Protein AF-A0A7R9WG35-F1 (afdb_monomer_lite)

Secondary structure (DSSP, 8-state):
-----HHHHHHHHHH-HHHHHHHTSHHHHHT---S-BTTTTBT-SS-TT--HHHHHHHHHHHHHTT-HHHHHHHHHHHHHSSS-THHHHHHHHHHHHTT-HHHHHHHHHHTTTT-HHHHHHHHHHHHHTT-HHHHHHHS-HHHHHHHH-S--HHHHHTTSPPHHHHHHHHHHHHHT-GGGS--SS-S-TT-SHHHHHHSPPHHHHHHHHHHHHHHHHHHHHHHH--

Sequence (226 aa):
SFVSPSRDRRSLQLTCRTLRDATNRPAFLGCLDVGGAGVEGRRGLILEGDGPRDAVRKLLPFSRAGNMQAIYMLGMIKAYCFDSPKHGIALLRLCADDGYVRAAYALGLILRDSSRDESRRWLARAAEANFIPAYQELLPAQEVKARYGDLDAARLRAFLDFPCLNRLLGRHYVDSNPRCVQTSHCWNPLCGRWAYKATPSVDQYLRRREQRAARRRADASAAATA

Organism: NCBI:txid2749911

Radius of gyration: 19.77 Å; chains: 1; bounding box: 52×57×42 Å

InterPro domains:
  IPR011990 Tetratricopeptide-like helical domain superfamily [G3DSA:1.25.40.10] (49-148)

pLDDT: mean 79.23, std 16.24, range [34.78, 97.25]

Structure (mmCIF, N/CA/C/O backbone):
data_AF-A0A7R9WG35-F1
#
_entry.id   AF-A0A7R9WG35-F1
#
loop_
_atom_site.group_PDB
_atom_site.id
_atom_site.type_symbol
_atom_site.label_atom_id
_atom_site.label_alt_id
_atom_site.label_comp_id
_atom_site.label_asym_id
_atom_site.label_entity_id
_atom_site.label_seq_id
_atom_site.pdbx_PDB_ins_code
_atom_site.Cartn_x
_atom_site.Cartn_y
_atom_site.Cartn_z
_atom_site.occupancy
_atom_site.B_iso_or_equiv
_atom_site.auth_seq_id
_atom_site.auth_comp_id
_atom_site.auth_asym_id
_atom_site.auth_atom_id
_atom_site.pdbx_PDB_model_num
ATOM 1 N N . SER A 1 1 ? -23.563 8.515 -4.482 1.00 40.16 1 SER A N 1
ATOM 2 C CA . SER A 1 1 ? -23.380 7.736 -3.238 1.00 40.16 1 SER A CA 1
ATOM 3 C C . SER A 1 1 ? -23.888 8.576 -2.076 1.00 40.16 1 SER A C 1
ATOM 5 O O . SER A 1 1 ? -23.307 9.621 -1.807 1.00 40.16 1 SER A O 1
ATOM 7 N N . PHE A 1 2 ? -25.035 8.199 -1.501 1.00 34.78 2 PHE A N 1
ATOM 8 C CA . PHE A 1 2 ? -25.920 9.065 -0.698 1.00 34.78 2 PHE A CA 1
ATOM 9 C C . PHE A 1 2 ? -25.545 9.224 0.786 1.00 34.78 2 PHE A C 1
ATOM 11 O O . PHE A 1 2 ? -26.329 9.770 1.552 1.00 34.78 2 PHE A O 1
ATOM 18 N N . VAL A 1 3 ? -24.348 8.808 1.214 1.00 36.28 3 VAL A N 1
ATOM 19 C CA . VAL A 1 3 ? -23.878 9.082 2.582 1.00 36.28 3 VAL A CA 1
ATOM 20 C C . VAL A 1 3 ? -22.382 9.418 2.582 1.00 36.28 3 VAL A C 1
ATOM 22 O O . VAL A 1 3 ? -21.531 8.573 2.314 1.00 36.28 3 VAL A O 1
ATOM 25 N N . SER A 1 4 ? -22.054 10.673 2.887 1.00 40.78 4 SER A N 1
ATOM 26 C CA . SER A 1 4 ? -20.722 11.180 3.262 1.00 40.78 4 SER A CA 1
ATOM 27 C C . SER A 1 4 ? -20.945 12.438 4.105 1.00 40.78 4 SER A C 1
ATOM 29 O O . SER A 1 4 ? -21.760 13.232 3.656 1.00 40.78 4 SER A O 1
ATOM 31 N N . PRO A 1 5 ? -20.179 12.720 5.187 1.00 58.28 5 PRO A N 1
ATOM 32 C CA . PRO A 1 5 ? -18.915 12.113 5.615 1.00 58.28 5 PRO A CA 1
ATOM 33 C C . PRO A 1 5 ? -19.075 11.141 6.797 1.00 58.28 5 PRO A C 1
ATOM 35 O O . PRO A 1 5 ? -20.169 10.894 7.285 1.00 58.28 5 PRO A O 1
ATOM 38 N N . SER A 1 6 ? -17.961 10.613 7.314 1.00 47.81 6 SER A N 1
ATOM 39 C CA . SER A 1 6 ? -17.869 9.873 8.587 1.00 47.81 6 SER A CA 1
ATOM 40 C C . SER A 1 6 ? -18.536 10.585 9.775 1.00 47.81 6 SER A C 1
ATOM 42 O O . SER A 1 6 ? -18.921 9.917 10.731 1.00 47.81 6 SER A O 1
ATOM 44 N N . ARG A 1 7 ? -18.716 11.913 9.699 1.00 46.22 7 ARG A N 1
ATOM 45 C CA . ARG A 1 7 ? -19.531 12.709 10.626 1.00 46.22 7 ARG A CA 1
ATOM 46 C C . ARG A 1 7 ? -21.029 12.463 10.426 1.00 46.22 7 ARG A C 1
ATOM 48 O O . ARG A 1 7 ? -21.671 12.137 11.404 1.00 46.22 7 ARG A O 1
ATOM 55 N N . ASP A 1 8 ? -21.541 12.476 9.197 1.00 52.03 8 ASP A N 1
ATOM 56 C CA . ASP A 1 8 ? -22.948 12.167 8.882 1.00 52.03 8 ASP A CA 1
ATOM 57 C C . ASP A 1 8 ? -23.257 10.689 9.097 1.00 52.03 8 ASP A C 1
ATOM 59 O O . ASP A 1 8 ? -24.301 10.353 9.636 1.00 52.03 8 ASP A O 1
ATOM 63 N N . ARG A 1 9 ? -22.311 9.791 8.792 1.00 58.91 9 ARG A N 1
ATOM 64 C CA . ARG A 1 9 ? -22.415 8.380 9.178 1.00 58.91 9 ARG A CA 1
ATOM 65 C C . ARG A 1 9 ? -22.453 8.234 10.694 1.00 58.91 9 ARG A C 1
ATOM 67 O O . ARG A 1 9 ? -23.322 7.530 11.182 1.00 58.91 9 ARG A O 1
ATOM 74 N N . ARG A 1 10 ? -21.555 8.882 11.449 1.00 54.75 10 ARG A N 1
ATOM 75 C CA . ARG A 1 10 ? -21.616 8.859 12.921 1.00 54.75 10 ARG A CA 1
ATOM 76 C C . ARG A 1 10 ? -22.920 9.459 13.430 1.00 54.75 10 ARG A C 1
ATOM 78 O O . ARG A 1 10 ? -23.518 8.855 14.302 1.00 54.75 10 ARG A O 1
ATOM 85 N N . SER A 1 11 ? -23.383 10.574 12.877 1.00 57.66 11 SER A N 1
ATOM 86 C CA . SER A 1 11 ? -24.649 11.206 13.251 1.00 57.66 11 SER A CA 1
ATOM 87 C C . SER A 1 11 ? -25.839 10.283 12.979 1.00 57.66 11 SER A C 1
ATOM 89 O O . SER A 1 11 ? -26.638 10.063 13.879 1.00 57.66 11 SER A O 1
ATOM 91 N N . LEU A 1 12 ? -25.904 9.645 11.806 1.00 59.72 12 LEU A N 1
ATOM 92 C CA . LEU A 1 12 ? -26.939 8.663 11.450 1.00 59.72 12 LEU A CA 1
ATOM 93 C C . LEU A 1 12 ? -26.847 7.380 12.286 1.00 59.72 12 LEU A C 1
ATOM 95 O O . LEU A 1 12 ? -27.863 6.807 12.668 1.00 59.72 12 LEU A O 1
ATOM 99 N N . GLN A 1 13 ? -25.635 6.924 12.608 1.00 60.91 13 GLN A N 1
ATOM 100 C CA . GLN A 1 13 ? -25.420 5.807 13.527 1.00 60.91 13 GLN A CA 1
ATOM 101 C C . GLN A 1 13 ? -25.849 6.175 14.951 1.00 60.91 13 GLN A C 1
ATOM 103 O O . GLN A 1 13 ? -26.363 5.319 15.666 1.00 60.91 13 GLN A O 1
ATOM 108 N N . LEU A 1 14 ? -25.626 7.415 15.392 1.00 60.41 14 LEU A N 1
ATOM 109 C CA . LEU A 1 14 ? -26.011 7.895 16.719 1.00 60.41 14 LEU A CA 1
ATOM 110 C C . LEU A 1 14 ? -27.533 7.968 16.858 1.00 60.41 14 LEU A C 1
ATOM 112 O O . LEU A 1 14 ? -28.046 7.535 17.886 1.00 60.41 14 LEU A O 1
ATOM 116 N N . THR A 1 15 ? -28.236 8.415 15.816 1.00 71.38 15 THR A N 1
ATOM 117 C CA . THR A 1 15 ? -29.697 8.581 15.827 1.00 71.38 15 THR A CA 1
ATOM 118 C C . THR A 1 15 ? -30.475 7.312 15.476 1.00 71.38 15 THR A C 1
ATOM 120 O O . THR A 1 15 ? -31.623 7.181 15.889 1.00 71.38 15 THR A O 1
ATOM 123 N N . CYS A 1 16 ? -29.877 6.348 14.764 1.00 76.88 16 CYS A N 1
ATOM 124 C CA . CYS A 1 16 ? -30.558 5.119 14.353 1.00 76.88 16 CYS A CA 1
ATOM 125 C C . CYS A 1 16 ? -29.736 3.860 14.667 1.00 76.88 16 CYS A C 1
ATOM 127 O O . CYS A 1 16 ? -28.724 3.561 14.023 1.00 76.88 16 CYS A O 1
ATOM 129 N N . ARG A 1 17 ? -30.228 3.063 15.626 1.00 77.62 17 ARG A N 1
ATOM 130 C CA . ARG A 1 17 ? -29.642 1.766 16.001 1.00 77.62 17 ARG A CA 1
ATOM 131 C C . ARG A 1 17 ? -29.583 0.800 14.815 1.00 77.62 17 ARG A C 1
ATOM 133 O O . ARG A 1 17 ? -28.546 0.196 14.583 1.00 77.62 17 ARG A O 1
ATOM 140 N N . THR A 1 18 ? -30.636 0.727 14.006 1.00 78.69 18 THR A N 1
ATOM 141 C CA . THR A 1 18 ? -30.697 -0.171 12.841 1.00 78.69 18 THR A CA 1
ATOM 142 C C . THR A 1 18 ? -29.628 0.155 11.799 1.00 78.69 18 THR A C 1
ATOM 144 O O . THR A 1 18 ? -28.970 -0.748 11.282 1.00 78.69 18 THR A O 1
ATOM 147 N N . LEU A 1 19 ? -29.395 1.443 11.521 1.00 75.81 19 LEU A N 1
ATOM 148 C CA . LEU A 1 19 ? -28.321 1.876 10.621 1.00 75.81 19 LEU A CA 1
ATOM 149 C C . LEU A 1 19 ? -26.940 1.613 11.223 1.00 75.81 19 LEU A C 1
ATOM 151 O O . LEU A 1 19 ? -26.020 1.210 10.507 1.00 75.81 19 LEU A O 1
ATOM 155 N N . ARG A 1 20 ? -26.779 1.799 12.536 1.00 74.62 20 ARG A N 1
ATOM 156 C CA . ARG A 1 20 ? -25.549 1.437 13.251 1.00 74.62 20 ARG A CA 1
ATOM 157 C C . ARG A 1 20 ? -25.235 -0.043 13.117 1.00 74.62 20 ARG A C 1
ATOM 159 O O . ARG A 1 20 ? -24.125 -0.383 12.714 1.00 74.62 20 ARG A O 1
ATOM 166 N N . ASP A 1 21 ? -26.213 -0.894 13.379 1.00 80.75 21 ASP A N 1
ATOM 167 C CA . ASP A 1 21 ? -26.042 -2.340 13.326 1.00 80.75 21 ASP A CA 1
ATOM 168 C C . ASP A 1 21 ? -25.765 -2.791 11.889 1.00 80.75 21 ASP A C 1
ATOM 170 O O . ASP A 1 21 ? -24.798 -3.511 11.651 1.00 80.75 21 ASP A O 1
ATOM 174 N N . ALA A 1 22 ? -26.518 -2.282 10.907 1.00 79.38 22 ALA A N 1
ATOM 175 C CA . ALA A 1 22 ? -26.318 -2.604 9.495 1.00 79.38 22 ALA A CA 1
ATOM 176 C C . ALA A 1 22 ? -24.930 -2.196 8.978 1.00 79.38 22 ALA A C 1
ATOM 178 O O . ALA A 1 22 ? -24.270 -2.978 8.296 1.00 79.38 22 ALA A O 1
ATOM 179 N N . THR A 1 23 ? -24.463 -0.998 9.332 1.00 79.44 23 THR A N 1
ATOM 180 C CA . THR A 1 23 ? -23.172 -0.471 8.857 1.00 79.44 23 THR A CA 1
ATOM 181 C C . THR A 1 23 ? -21.960 -1.023 9.610 1.00 79.44 23 THR A C 1
ATOM 183 O O . THR A 1 23 ? -20.831 -0.789 9.179 1.00 79.44 23 THR A O 1
ATOM 186 N N . ASN A 1 24 ? -22.168 -1.748 10.711 1.00 82.50 24 ASN A N 1
ATOM 187 C CA . ASN A 1 24 ? -21.117 -2.457 11.444 1.00 82.50 24 ASN A CA 1
ATOM 188 C C . ASN A 1 24 ? -21.072 -3.960 11.120 1.00 82.50 24 ASN A C 1
ATOM 190 O O . ASN A 1 24 ? -20.223 -4.669 11.659 1.00 82.50 24 ASN A O 1
ATOM 194 N N . ARG A 1 25 ? -21.947 -4.462 10.234 1.00 87.25 25 ARG A N 1
ATOM 195 C CA . ARG A 1 25 ? -21.887 -5.859 9.782 1.00 87.25 25 ARG A CA 1
ATOM 196 C C . ARG A 1 25 ? -20.585 -6.126 9.014 1.00 87.25 25 ARG A C 1
ATOM 198 O O . ARG A 1 25 ? -20.201 -5.287 8.195 1.00 87.25 25 ARG A O 1
ATOM 205 N N . PRO A 1 26 ? -19.954 -7.305 9.184 1.00 87.94 26 PRO A N 1
ATOM 206 C CA . PRO A 1 26 ? -18.723 -7.657 8.475 1.00 87.94 26 PRO A CA 1
ATOM 207 C C . PRO A 1 26 ? -18.837 -7.506 6.956 1.00 87.94 26 PRO A C 1
ATOM 209 O O . PRO A 1 26 ? -17.979 -6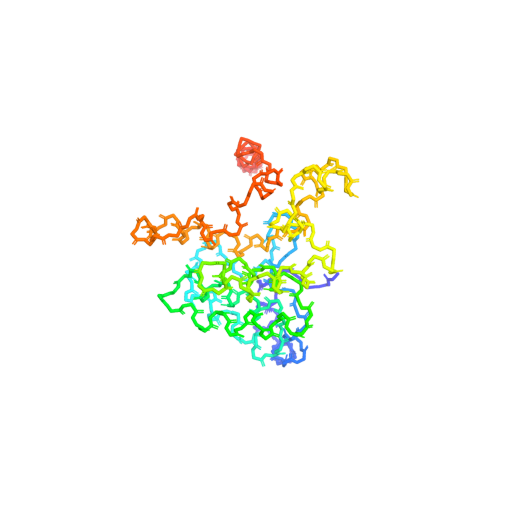.883 6.347 1.00 87.94 26 PRO A O 1
ATOM 212 N N . ALA A 1 27 ? -19.944 -7.947 6.352 1.00 86.69 27 ALA A N 1
ATOM 213 C CA . ALA A 1 27 ? -20.160 -7.811 4.910 1.00 86.69 27 ALA A CA 1
ATOM 214 C C . ALA A 1 27 ? -20.074 -6.351 4.424 1.00 86.69 27 ALA A C 1
ATOM 216 O O . ALA A 1 27 ? -19.530 -6.082 3.359 1.00 86.69 27 ALA A O 1
ATOM 217 N N . PHE A 1 28 ? -20.568 -5.402 5.226 1.00 85.81 28 PHE A N 1
ATOM 218 C CA . PHE A 1 28 ? -20.493 -3.980 4.900 1.00 85.81 28 PHE A CA 1
ATOM 219 C C . PHE A 1 28 ? -19.086 -3.425 5.137 1.00 85.81 28 PHE A C 1
ATOM 221 O O . PHE A 1 28 ? -18.577 -2.659 4.331 1.00 85.81 28 PHE A O 1
ATOM 228 N N . LEU A 1 29 ? -18.427 -3.807 6.232 1.00 87.75 29 LEU A N 1
ATOM 229 C CA . LEU A 1 29 ? -17.063 -3.357 6.522 1.00 87.75 29 LEU A CA 1
ATOM 230 C C . LEU A 1 29 ? -16.036 -3.890 5.508 1.00 87.75 29 LEU A C 1
ATOM 232 O O . LEU A 1 29 ? -15.092 -3.174 5.165 1.00 87.75 29 LEU A O 1
ATOM 236 N N . GLY A 1 30 ? -16.246 -5.103 4.996 1.00 88.31 30 GLY A N 1
ATOM 237 C CA . GLY A 1 30 ? -15.389 -5.759 4.010 1.00 88.31 30 GLY A CA 1
ATOM 238 C C . GLY A 1 30 ? -15.279 -5.007 2.681 1.00 88.31 30 GLY A C 1
ATOM 239 O O . GLY A 1 30 ? -14.214 -5.005 2.076 1.00 88.31 30 GLY A O 1
ATOM 240 N N . CYS A 1 31 ? -16.338 -4.309 2.257 1.00 86.88 31 CYS A N 1
ATOM 241 C CA . CYS A 1 31 ? -16.408 -3.659 0.941 1.00 86.88 31 CYS A CA 1
ATOM 242 C C . CYS A 1 31 ? -16.217 -2.131 0.956 1.00 86.88 31 CYS A C 1
ATOM 244 O O . CYS A 1 31 ? -16.280 -1.491 -0.093 1.00 86.88 31 CYS A O 1
ATOM 246 N N . LEU A 1 32 ? -16.002 -1.518 2.123 1.00 86.19 32 LEU A N 1
ATOM 247 C CA . LEU A 1 32 ? -15.840 -0.065 2.227 1.00 86.19 32 LEU A CA 1
ATOM 248 C C . LEU A 1 32 ? -14.471 0.419 1.744 1.00 86.19 32 LEU A C 1
ATOM 250 O O . LEU A 1 32 ? -13.443 -0.144 2.108 1.00 86.19 32 LEU A O 1
ATOM 254 N N . ASP A 1 33 ? -14.459 1.551 1.039 1.00 87.75 33 ASP A N 1
ATOM 255 C CA . ASP A 1 33 ? -13.227 2.296 0.769 1.00 87.75 33 ASP A CA 1
ATOM 256 C C . ASP A 1 33 ? -12.732 2.984 2.053 1.00 87.75 33 ASP A C 1
ATOM 258 O O . ASP A 1 33 ? -13.353 3.927 2.557 1.00 87.75 33 ASP A O 1
ATOM 262 N N . VAL A 1 34 ? -11.618 2.492 2.595 1.00 89.06 34 VAL A N 1
ATOM 263 C CA . VAL A 1 34 ? -10.975 3.012 3.815 1.00 89.06 34 VAL A CA 1
ATOM 264 C C . VAL A 1 34 ? -9.828 3.983 3.522 1.00 89.06 34 VAL A C 1
ATOM 266 O O . VAL A 1 34 ? -9.463 4.787 4.385 1.00 89.06 34 VAL A O 1
ATOM 269 N N . GLY A 1 35 ? -9.259 3.933 2.318 1.00 83.94 35 GLY A N 1
ATOM 270 C CA . GLY A 1 35 ? -8.144 4.781 1.890 1.00 83.94 35 GLY A CA 1
ATOM 271 C C . GLY A 1 35 ? -8.578 6.188 1.480 1.00 83.94 35 GLY A C 1
ATOM 272 O O . GLY A 1 35 ? -7.787 7.133 1.584 1.00 83.94 35 GLY A O 1
ATOM 273 N N . GLY A 1 36 ? -9.850 6.343 1.109 1.00 78.69 36 GLY A N 1
ATOM 274 C CA . GLY A 1 36 ? -10.448 7.614 0.722 1.00 78.69 36 GLY A CA 1
ATOM 275 C C . GLY A 1 36 ? -10.242 7.941 -0.755 1.00 78.69 36 GLY A C 1
ATOM 276 O O . GLY A 1 36 ? -9.341 7.432 -1.421 1.00 78.69 36 GLY A O 1
ATOM 277 N N . ALA A 1 37 ? -11.076 8.847 -1.263 1.00 64.44 37 ALA A N 1
ATOM 278 C CA . ALA A 1 37 ? -11.162 9.125 -2.688 1.00 64.44 37 ALA A CA 1
ATOM 279 C C . ALA A 1 37 ? -10.216 10.254 -3.135 1.00 64.44 37 ALA A C 1
ATOM 281 O O . ALA A 1 37 ? -10.188 11.348 -2.558 1.00 64.44 37 ALA A O 1
ATOM 282 N N . GLY A 1 38 ? -9.529 10.010 -4.254 1.00 60.81 38 GLY A N 1
ATOM 283 C CA . GLY A 1 38 ? -8.797 11.015 -5.024 1.00 60.81 38 GLY A CA 1
ATOM 284 C C . GLY A 1 38 ? -7.483 11.501 -4.403 1.00 60.81 38 GLY A C 1
ATOM 285 O O . GLY A 1 38 ? -7.102 11.143 -3.293 1.00 60.81 38 GLY A O 1
ATOM 286 N N . VAL A 1 39 ? -6.795 12.375 -5.142 1.00 55.03 39 VAL A N 1
ATOM 287 C CA . VAL A 1 39 ? -5.436 12.877 -4.840 1.00 55.03 39 VAL A CA 1
ATOM 288 C C . VAL A 1 39 ? -5.362 13.656 -3.517 1.00 55.03 39 VAL A C 1
ATOM 290 O O . VAL A 1 39 ? -4.305 13.773 -2.909 1.00 55.03 39 VAL A O 1
ATOM 293 N N . GLU A 1 40 ? -6.491 14.184 -3.046 1.00 59.41 40 GLU A N 1
ATOM 294 C CA . GLU A 1 40 ? -6.562 14.982 -1.817 1.00 59.41 40 GLU A CA 1
ATOM 295 C C . GLU A 1 40 ? -6.763 14.142 -0.547 1.00 59.41 40 GLU A C 1
ATOM 297 O O . GLU A 1 40 ? -6.759 14.694 0.552 1.00 59.41 40 GLU A O 1
ATOM 302 N N . GLY A 1 41 ? -6.981 12.825 -0.669 1.00 60.19 41 GLY A N 1
ATOM 303 C CA . GLY A 1 41 ? -7.201 11.949 0.485 1.00 60.19 41 GLY A CA 1
ATOM 304 C C . GLY A 1 41 ? -8.454 12.278 1.289 1.00 60.19 41 GLY A C 1
ATOM 305 O O . GLY A 1 41 ? -8.537 11.936 2.474 1.00 60.19 41 GLY A O 1
ATOM 306 N N . ARG A 1 42 ? -9.419 12.982 0.682 1.00 65.62 42 ARG A N 1
ATOM 307 C CA . ARG A 1 42 ? -10.680 13.302 1.348 1.00 65.62 42 ARG A CA 1
ATOM 308 C C . ARG A 1 42 ? -11.404 11.986 1.632 1.00 65.62 42 ARG A C 1
ATOM 310 O O . ARG A 1 42 ? -11.481 11.117 0.769 1.00 65.62 42 ARG A O 1
ATOM 317 N N . ARG A 1 43 ? -11.983 11.875 2.831 1.00 71.75 43 ARG A N 1
ATOM 318 C CA . ARG A 1 43 ? -12.751 10.701 3.299 1.00 71.75 43 ARG A CA 1
ATOM 319 C C . ARG A 1 43 ? -11.917 9.453 3.627 1.00 71.75 43 ARG A C 1
ATOM 321 O O . ARG A 1 43 ? -12.510 8.410 3.867 1.00 71.75 43 ARG A O 1
ATOM 328 N N . GLY A 1 44 ? -10.587 9.555 3.698 1.00 83.69 44 GLY A N 1
ATOM 329 C CA . GLY A 1 44 ? -9.762 8.481 4.258 1.00 83.69 44 GLY A CA 1
ATOM 330 C C . GLY A 1 44 ? -10.063 8.250 5.743 1.00 83.69 44 GLY A C 1
ATOM 331 O O . GLY A 1 44 ? -10.391 9.190 6.473 1.00 83.69 44 GLY A O 1
ATOM 332 N N . LEU A 1 45 ? -9.959 6.998 6.189 1.00 87.69 45 LEU A N 1
ATOM 333 C CA . LEU A 1 45 ? -10.236 6.610 7.575 1.00 87.69 45 LEU A CA 1
ATOM 334 C C . LEU A 1 45 ? -9.193 7.172 8.558 1.00 87.69 45 LEU A C 1
ATOM 336 O O . LEU A 1 45 ? -9.528 7.502 9.700 1.00 87.69 45 LEU A O 1
ATOM 340 N N . ILE A 1 46 ? -7.942 7.289 8.101 1.00 89.50 46 ILE A N 1
ATOM 341 C CA . ILE A 1 46 ? -6.829 7.875 8.853 1.00 89.50 46 ILE A CA 1
ATOM 342 C C . ILE A 1 46 ? -6.860 9.400 8.682 1.00 89.50 46 ILE A C 1
ATOM 344 O O . ILE A 1 46 ? -6.856 9.928 7.565 1.00 89.50 46 ILE A O 1
ATOM 348 N N . LEU A 1 47 ? -6.902 10.107 9.805 1.00 87.00 47 LEU A N 1
ATOM 349 C CA . LEU A 1 47 ? -6.970 11.563 9.891 1.00 87.00 47 LEU A CA 1
ATOM 350 C C . LEU A 1 47 ? -5.583 12.169 10.132 1.00 87.00 47 LEU A C 1
ATOM 352 O O . LEU A 1 47 ? -4.656 11.481 10.549 1.00 87.00 47 LEU A O 1
ATOM 356 N N . GLU A 1 48 ? -5.453 13.481 9.909 1.00 81.94 48 GLU A N 1
ATOM 357 C CA . GLU A 1 48 ? -4.177 14.198 10.079 1.00 81.94 48 GLU A CA 1
ATOM 358 C C . GLU A 1 48 ? -3.562 14.004 11.470 1.00 81.94 48 GLU A C 1
ATOM 360 O O . GLU A 1 48 ? -2.364 13.777 11.568 1.00 81.94 48 GLU A O 1
ATOM 365 N N . GLY A 1 49 ? -4.363 14.041 12.537 1.00 83.75 49 GLY A N 1
ATOM 366 C CA . GLY A 1 49 ? -3.871 13.915 13.914 1.00 83.75 49 GLY A CA 1
ATOM 367 C C . GLY A 1 49 ? -3.647 12.483 14.410 1.00 83.75 49 GLY A C 1
ATOM 368 O O . GLY A 1 49 ? -3.240 12.312 15.552 1.00 83.75 49 GLY A O 1
ATOM 369 N N . ASP A 1 50 ? -3.935 11.455 13.608 1.00 88.12 50 ASP A N 1
ATOM 370 C CA . ASP A 1 50 ? -3.852 10.067 14.078 1.00 88.12 50 ASP A CA 1
ATOM 371 C C . ASP A 1 50 ? -2.402 9.586 14.192 1.00 88.12 50 ASP A C 1
ATOM 373 O O . ASP A 1 50 ? -1.631 9.706 13.242 1.00 88.12 50 ASP A O 1
ATOM 377 N N . GLY A 1 51 ? -2.033 8.950 15.304 1.00 90.94 51 GLY A N 1
ATOM 378 C CA . GLY A 1 51 ? -0.780 8.194 15.382 1.00 90.94 51 GLY A CA 1
ATOM 379 C C . GLY A 1 51 ? -0.879 6.806 14.724 1.00 90.94 51 GLY A C 1
ATOM 380 O O . GLY A 1 51 ? -1.979 6.339 14.408 1.00 90.94 51 GLY A O 1
ATOM 381 N N . PRO A 1 52 ? 0.243 6.067 14.584 1.00 91.69 52 PRO A N 1
ATOM 382 C CA . PRO A 1 52 ? 0.225 4.687 14.087 1.00 91.69 52 PRO A CA 1
ATOM 383 C C . PRO A 1 52 ? -0.724 3.774 14.877 1.00 91.69 52 PRO A C 1
ATOM 385 O O . PRO A 1 52 ? -1.459 2.978 14.295 1.00 91.69 52 PRO A O 1
ATOM 388 N N . ARG A 1 53 ? -0.773 3.927 16.209 1.00 94.12 53 ARG A N 1
ATOM 389 C CA . ARG A 1 53 ? -1.682 3.162 17.081 1.00 94.12 53 ARG A CA 1
ATOM 390 C C . ARG A 1 53 ? -3.158 3.492 16.824 1.00 94.12 53 ARG A C 1
ATOM 392 O O . ARG A 1 53 ? -3.987 2.581 16.805 1.00 94.12 53 ARG A O 1
ATOM 399 N N . ASP A 1 54 ? -3.490 4.758 16.573 1.00 93.81 54 ASP A N 1
ATOM 400 C CA . ASP A 1 54 ? -4.856 5.170 16.228 1.00 93.81 54 ASP A CA 1
ATOM 401 C C . ASP A 1 54 ? -5.296 4.619 14.880 1.00 93.81 54 ASP A C 1
ATOM 403 O O . ASP A 1 54 ? -6.406 4.096 14.760 1.00 93.81 54 ASP A O 1
ATOM 407 N N . ALA A 1 55 ? -4.415 4.692 13.882 1.00 94.06 55 ALA A N 1
ATOM 408 C CA . ALA A 1 55 ? -4.670 4.134 12.564 1.00 94.06 55 ALA A CA 1
ATOM 409 C C . ALA A 1 55 ? -4.922 2.619 12.643 1.00 94.06 55 ALA A C 1
ATOM 411 O O . ALA A 1 55 ? -5.913 2.136 12.092 1.00 94.06 55 ALA A O 1
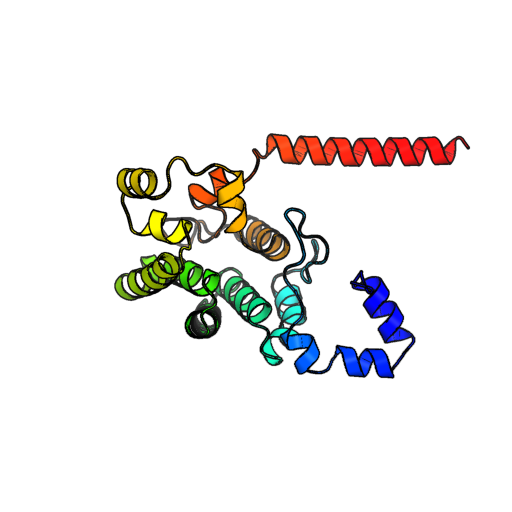ATOM 412 N N . VAL A 1 56 ? -4.104 1.883 13.411 1.00 95.75 56 VAL A N 1
ATOM 413 C CA . VAL A 1 56 ? -4.313 0.446 13.657 1.00 95.75 56 VAL A CA 1
ATOM 414 C C . VAL A 1 56 ? -5.681 0.186 14.281 1.00 95.75 56 VAL A C 1
ATOM 416 O O . VAL A 1 56 ? -6.444 -0.634 13.772 1.00 95.75 56 VAL A O 1
ATOM 419 N N . ARG A 1 57 ? -6.029 0.912 15.350 1.00 95.50 57 ARG A N 1
ATOM 420 C CA . ARG A 1 57 ? -7.319 0.766 16.040 1.00 95.50 57 ARG A CA 1
ATOM 421 C C . ARG A 1 57 ? -8.508 1.023 15.112 1.00 95.50 57 ARG A C 1
ATOM 423 O O . ARG A 1 57 ? -9.508 0.316 15.204 1.00 95.50 57 ARG A O 1
ATOM 430 N N . LYS A 1 58 ? -8.411 2.017 14.224 1.00 92.94 58 LYS A N 1
ATOM 431 C CA . LYS A 1 58 ? -9.476 2.353 13.267 1.00 92.94 58 LYS A CA 1
ATOM 432 C C . LYS A 1 58 ? -9.617 1.317 12.153 1.00 92.94 58 LYS A C 1
ATOM 434 O O . LYS A 1 58 ? -10.743 1.003 11.788 1.00 92.94 58 LYS A O 1
ATOM 439 N N . LEU A 1 59 ? -8.512 0.787 11.630 1.00 94.44 59 LEU A N 1
ATOM 440 C CA . LEU A 1 59 ? -8.515 -0.175 10.521 1.00 94.44 59 LEU A CA 1
ATOM 441 C C . LEU A 1 59 ? -8.859 -1.608 10.957 1.00 94.44 59 LEU A C 1
ATOM 443 O O . LEU A 1 59 ? -9.363 -2.387 10.149 1.00 94.44 59 LEU A O 1
ATOM 447 N N . LEU A 1 60 ? -8.618 -1.964 12.223 1.00 95.19 60 LEU A N 1
ATOM 448 C CA . LEU A 1 60 ? -8.773 -3.335 12.717 1.00 95.19 60 LEU A CA 1
ATOM 449 C C . LEU A 1 60 ? -10.169 -3.952 12.474 1.00 95.19 60 LEU A C 1
ATOM 451 O O . LEU A 1 60 ? -10.215 -5.100 12.034 1.00 95.19 60 LEU A O 1
ATOM 455 N N . PRO A 1 61 ? -11.303 -3.251 12.687 1.00 92.56 61 PRO A N 1
ATOM 456 C CA . PRO A 1 61 ? -12.626 -3.806 12.387 1.00 92.56 61 PRO A CA 1
ATOM 457 C C . PRO A 1 61 ? -12.822 -4.147 10.903 1.00 92.56 61 PRO A C 1
ATOM 459 O O . PRO A 1 61 ? -13.447 -5.153 10.587 1.00 92.56 61 PRO A O 1
ATOM 462 N N . PHE A 1 62 ? -12.258 -3.344 9.998 1.00 94.38 62 PHE A N 1
ATOM 463 C CA . PHE A 1 62 ? -12.342 -3.558 8.551 1.00 94.38 62 PHE A CA 1
ATOM 464 C C . PHE A 1 62 ? -11.474 -4.738 8.122 1.00 94.38 62 PHE A C 1
ATOM 466 O O . PHE A 1 62 ? -11.915 -5.593 7.362 1.00 94.38 62 PHE A O 1
ATOM 473 N N . SER A 1 63 ? -10.264 -4.833 8.671 1.00 94.94 63 SER A N 1
ATOM 474 C CA . SER A 1 63 ? -9.380 -5.971 8.422 1.00 94.94 63 SER A CA 1
ATOM 475 C C . SER A 1 63 ? -9.979 -7.288 8.917 1.00 94.94 63 SER A C 1
ATOM 477 O O . SER A 1 63 ? -9.957 -8.269 8.182 1.00 94.94 63 SER A O 1
ATOM 479 N N . ARG A 1 64 ? -10.590 -7.307 10.110 1.00 95.19 64 ARG A N 1
ATOM 480 C CA . ARG A 1 64 ? -11.321 -8.482 10.624 1.00 95.19 64 ARG A CA 1
ATOM 481 C C . ARG A 1 64 ? -12.517 -8.870 9.756 1.00 95.19 64 ARG A C 1
ATOM 483 O O . ARG A 1 64 ? -12.909 -10.027 9.750 1.00 95.19 64 ARG A O 1
ATOM 490 N N . ALA A 1 65 ? -13.081 -7.908 9.036 1.00 93.19 65 ALA A N 1
ATOM 491 C CA . ALA A 1 65 ? -14.151 -8.123 8.076 1.00 93.19 65 ALA A CA 1
ATOM 492 C C . ALA A 1 65 ? -13.653 -8.532 6.674 1.00 93.19 65 ALA A C 1
ATOM 494 O O . ALA A 1 65 ? -14.461 -8.604 5.753 1.00 93.19 65 ALA A O 1
ATOM 495 N N . GLY A 1 66 ? -12.348 -8.775 6.495 1.00 94.00 66 GLY A N 1
ATOM 496 C CA . GLY A 1 66 ? -11.766 -9.198 5.218 1.00 94.00 66 GLY A CA 1
ATOM 497 C C . GLY A 1 66 ? -11.508 -8.063 4.223 1.00 94.00 66 GLY A C 1
ATOM 498 O O . GLY A 1 66 ? -11.275 -8.319 3.049 1.00 94.00 66 GLY A O 1
ATOM 499 N N . ASN A 1 67 ? -11.542 -6.801 4.657 1.00 94.06 67 ASN A N 1
ATOM 500 C CA . ASN A 1 67 ? -11.273 -5.671 3.771 1.00 94.06 67 ASN A CA 1
ATOM 501 C C . ASN A 1 67 ? -9.785 -5.632 3.369 1.00 94.06 67 ASN A C 1
ATOM 503 O O . ASN A 1 67 ? -8.935 -5.237 4.173 1.00 94.06 67 ASN A O 1
ATOM 507 N N . MET A 1 68 ? -9.474 -5.999 2.122 1.00 95.00 68 MET A N 1
ATOM 508 C CA . MET A 1 68 ? -8.093 -6.080 1.621 1.00 95.00 68 MET A CA 1
ATOM 509 C C . MET A 1 68 ? -7.365 -4.740 1.632 1.00 95.00 68 MET A C 1
ATOM 511 O O . MET A 1 68 ? -6.179 -4.681 1.948 1.00 95.00 68 MET A O 1
ATOM 515 N N . GLN A 1 69 ? -8.072 -3.637 1.384 1.00 93.94 69 GLN A N 1
ATOM 516 C CA . GLN A 1 69 ? -7.490 -2.301 1.482 1.00 93.94 69 GLN A CA 1
ATOM 517 C C . GLN A 1 69 ? -7.050 -1.996 2.923 1.00 93.94 69 GLN A C 1
ATOM 519 O O . GLN A 1 69 ? -5.959 -1.466 3.142 1.00 93.94 69 GLN A O 1
ATOM 524 N N . ALA A 1 70 ? -7.863 -2.375 3.915 1.00 95.75 70 ALA A N 1
ATOM 525 C CA . ALA A 1 70 ? -7.534 -2.202 5.326 1.00 95.75 70 ALA A CA 1
ATOM 526 C C . ALA A 1 70 ? -6.405 -3.133 5.790 1.00 95.75 70 ALA A C 1
ATOM 528 O O . ALA A 1 70 ? -5.531 -2.688 6.535 1.00 95.75 70 ALA A O 1
ATOM 529 N N . ILE A 1 71 ? -6.404 -4.396 5.349 1.00 97.19 71 ILE A N 1
ATOM 530 C CA . ILE A 1 71 ? -5.332 -5.365 5.637 1.00 97.19 71 ILE A CA 1
ATOM 531 C C . ILE A 1 71 ? -4.006 -4.851 5.067 1.00 97.19 71 ILE A C 1
ATOM 533 O O . ILE A 1 71 ? -3.016 -4.789 5.796 1.00 97.19 71 ILE A O 1
ATOM 537 N N . TYR A 1 72 ? -4.008 -4.386 3.817 1.00 96.44 72 TYR A N 1
ATOM 538 C CA . TYR A 1 72 ? -2.850 -3.772 3.177 1.00 96.44 72 TYR A CA 1
ATOM 539 C C . TYR A 1 72 ? -2.338 -2.556 3.965 1.00 96.44 72 TYR A C 1
ATOM 541 O O . TYR A 1 72 ? -1.162 -2.501 4.328 1.00 96.44 72 TYR A O 1
ATOM 549 N N . MET A 1 73 ? -3.220 -1.603 4.299 1.00 95.06 73 MET A N 1
ATOM 550 C CA . MET A 1 73 ? -2.846 -0.409 5.069 1.00 95.06 73 MET A CA 1
ATOM 551 C C . MET A 1 73 ? -2.287 -0.769 6.455 1.00 95.06 73 MET A C 1
ATOM 553 O O . MET A 1 73 ? -1.300 -0.174 6.887 1.00 95.06 73 MET A O 1
ATOM 557 N N . LEU A 1 74 ? -2.868 -1.758 7.145 1.00 95.81 74 LEU A N 1
ATOM 558 C CA . LEU A 1 74 ? -2.330 -2.279 8.408 1.00 95.81 74 LEU A CA 1
ATOM 559 C C . LEU A 1 74 ? -0.958 -2.929 8.231 1.00 95.81 74 LEU A C 1
ATOM 561 O O . LEU A 1 74 ? -0.095 -2.741 9.088 1.00 95.81 74 LEU A O 1
ATOM 565 N N . GLY A 1 75 ? -0.761 -3.675 7.143 1.00 94.56 75 GLY A N 1
ATOM 566 C CA . GLY A 1 75 ? 0.512 -4.291 6.786 1.00 94.56 75 GLY A CA 1
ATOM 567 C C . GLY A 1 75 ? 1.617 -3.250 6.643 1.00 94.56 75 GLY A C 1
ATOM 568 O O . GLY A 1 75 ? 2.641 -3.348 7.317 1.00 94.56 75 GLY A O 1
ATOM 569 N N . MET A 1 76 ? 1.353 -2.194 5.870 1.00 92.44 76 MET A N 1
ATOM 570 C CA . MET A 1 76 ? 2.262 -1.055 5.706 1.00 92.44 76 MET A CA 1
ATOM 571 C C . MET A 1 76 ? 2.565 -0.372 7.044 1.00 92.44 76 MET A C 1
ATOM 573 O O . MET A 1 76 ? 3.723 -0.198 7.410 1.00 92.44 76 MET A O 1
ATOM 577 N N . ILE A 1 77 ? 1.536 -0.037 7.828 1.00 92.56 77 ILE A N 1
ATOM 578 C CA . ILE A 1 77 ? 1.719 0.625 9.129 1.00 92.56 77 ILE A CA 1
ATOM 579 C C . ILE A 1 77 ? 2.557 -0.239 10.077 1.00 92.56 77 ILE A C 1
ATOM 581 O O . ILE A 1 77 ? 3.451 0.272 10.743 1.00 92.56 77 ILE A O 1
ATOM 585 N N . LYS A 1 78 ? 2.304 -1.549 10.139 1.00 91.56 78 LYS A N 1
ATOM 586 C CA . LYS A 1 78 ? 3.075 -2.468 10.987 1.00 91.56 78 LYS A CA 1
ATOM 587 C C . LYS A 1 78 ? 4.507 -2.673 10.503 1.00 91.56 78 LYS A C 1
ATOM 589 O O . LYS A 1 78 ? 5.375 -2.872 11.340 1.00 91.56 78 LYS A O 1
ATOM 594 N N . ALA A 1 79 ? 4.743 -2.639 9.193 1.00 87.81 79 ALA A N 1
ATOM 595 C CA . ALA A 1 79 ? 6.079 -2.780 8.624 1.00 87.81 79 ALA A CA 1
ATOM 596 C C . ALA A 1 79 ? 6.950 -1.536 8.855 1.00 87.81 79 ALA A C 1
ATOM 598 O O . ALA A 1 79 ? 8.149 -1.677 9.069 1.00 87.81 79 ALA A O 1
ATOM 599 N N . TYR A 1 80 ? 6.351 -0.341 8.820 1.00 84.31 80 TYR A N 1
ATOM 600 C CA . TYR A 1 80 ? 7.094 0.923 8.797 1.00 84.31 80 TYR A CA 1
ATOM 601 C C . TYR A 1 80 ? 7.010 1.758 10.074 1.00 84.31 80 TYR A C 1
ATOM 603 O O . TYR A 1 80 ? 7.826 2.656 10.245 1.00 84.31 80 TYR A O 1
ATOM 611 N N . CYS A 1 81 ? 6.028 1.518 10.947 1.00 86.81 81 CYS A N 1
ATOM 612 C CA . CYS A 1 81 ? 5.829 2.326 12.155 1.00 86.81 81 CYS A CA 1
ATOM 613 C C . CYS A 1 81 ? 6.048 1.577 13.472 1.00 86.81 81 CYS A C 1
ATOM 615 O O . CYS A 1 81 ? 5.761 2.119 14.540 1.00 86.81 81 CYS A O 1
ATOM 617 N N . PHE A 1 82 ? 6.466 0.314 13.411 1.00 84.38 82 PHE A N 1
ATOM 618 C CA . PHE A 1 82 ? 6.675 -0.530 14.582 1.00 84.38 82 PHE A CA 1
ATOM 619 C C . PHE A 1 82 ? 7.980 -1.313 14.430 1.00 84.38 82 PHE A C 1
ATOM 621 O O . PHE A 1 82 ? 8.352 -1.686 13.322 1.00 84.38 82 PHE A O 1
ATOM 628 N N . ASP A 1 83 ? 8.626 -1.623 15.554 1.00 73.25 83 ASP A N 1
ATOM 629 C CA . ASP A 1 83 ? 9.983 -2.196 15.588 1.00 73.25 83 ASP A CA 1
ATOM 630 C C . ASP A 1 83 ? 10.096 -3.599 14.962 1.00 73.25 83 ASP A C 1
ATOM 632 O O . ASP A 1 83 ? 11.183 -4.050 14.613 1.00 73.25 83 ASP A O 1
ATOM 636 N N . SER A 1 84 ? 8.976 -4.318 14.818 1.00 79.25 84 SER A N 1
ATOM 637 C CA . SER A 1 84 ? 8.945 -5.685 14.287 1.00 79.25 84 SER A CA 1
ATOM 638 C C . SER A 1 84 ? 8.127 -5.772 12.995 1.00 79.25 84 SER A C 1
ATOM 640 O O . SER A 1 84 ? 6.896 -5.910 13.052 1.00 79.25 84 SER A O 1
ATOM 642 N N . PRO A 1 85 ? 8.784 -5.786 11.817 1.00 81.94 85 PRO A N 1
ATOM 643 C CA . PRO A 1 85 ? 8.089 -5.798 10.534 1.00 81.94 85 PRO A CA 1
ATOM 644 C C . PRO A 1 85 ? 7.423 -7.144 10.224 1.0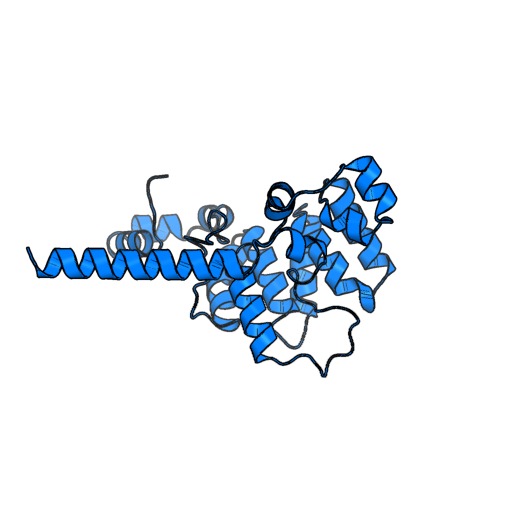0 81.94 85 PRO A C 1
ATOM 646 O O . PRO A 1 85 ? 6.596 -7.213 9.320 1.00 81.94 85 PRO A O 1
ATOM 649 N N . LYS A 1 86 ? 7.722 -8.214 10.981 1.00 88.19 86 LYS A N 1
ATOM 650 C CA . LYS A 1 86 ? 7.213 -9.580 10.740 1.00 88.19 86 LYS A CA 1
ATOM 651 C C . LYS A 1 86 ? 5.690 -9.628 10.591 1.00 88.19 86 LYS A C 1
ATOM 653 O O . LYS A 1 86 ? 5.176 -10.248 9.665 1.00 88.19 86 LYS A O 1
ATOM 658 N N . HIS A 1 87 ? 4.969 -8.933 11.471 1.00 89.25 87 HIS A N 1
ATOM 659 C CA . HIS A 1 87 ? 3.508 -8.871 11.405 1.00 89.25 87 HIS A CA 1
ATOM 660 C C . HIS A 1 87 ? 3.014 -8.080 10.187 1.00 89.25 87 HIS A C 1
ATOM 662 O O . HIS A 1 87 ? 1.996 -8.439 9.603 1.00 89.25 87 HIS A O 1
ATOM 668 N N . GLY A 1 88 ? 3.721 -7.014 9.802 1.00 92.06 88 GLY A N 1
ATOM 669 C CA . GLY A 1 88 ? 3.406 -6.249 8.596 1.00 92.06 88 GLY A CA 1
ATOM 670 C C . GLY A 1 88 ? 3.599 -7.085 7.333 1.00 92.06 88 GLY A C 1
ATOM 671 O O . GLY A 1 88 ? 2.692 -7.173 6.511 1.00 92.06 88 GLY A O 1
ATOM 672 N N . ILE A 1 89 ? 4.730 -7.787 7.243 1.00 93.88 89 ILE A N 1
ATOM 673 C CA . ILE A 1 89 ? 5.065 -8.717 6.156 1.00 93.88 89 ILE A CA 1
ATOM 674 C C . ILE A 1 89 ? 4.003 -9.813 6.015 1.00 93.88 89 ILE A C 1
ATOM 676 O O . ILE A 1 89 ? 3.565 -10.088 4.902 1.00 93.88 89 ILE A O 1
ATOM 680 N N . ALA A 1 90 ? 3.547 -10.410 7.121 1.00 95.44 90 ALA A N 1
ATOM 681 C CA . ALA A 1 90 ? 2.510 -11.443 7.085 1.00 95.44 90 ALA A CA 1
ATOM 682 C C . ALA A 1 90 ? 1.176 -10.924 6.514 1.00 95.44 90 ALA A C 1
ATOM 684 O O . ALA A 1 90 ? 0.561 -11.593 5.687 1.00 95.44 90 ALA A O 1
ATOM 685 N N . LEU A 1 91 ? 0.752 -9.716 6.904 1.00 96.44 91 LEU A N 1
ATOM 686 C CA . LEU A 1 91 ? -0.459 -9.089 6.358 1.00 96.44 91 LEU A CA 1
ATOM 687 C C . LEU A 1 91 ? -0.305 -8.727 4.876 1.00 96.44 91 LEU A C 1
ATOM 689 O O . LEU A 1 91 ? -1.244 -8.892 4.101 1.00 96.44 91 LEU A O 1
ATOM 693 N N . LEU A 1 92 ? 0.873 -8.249 4.470 1.00 95.94 92 LEU A N 1
ATOM 694 C CA . LEU A 1 92 ? 1.152 -7.931 3.070 1.00 95.94 92 LEU A CA 1
ATOM 695 C C . LEU A 1 92 ? 1.197 -9.187 2.197 1.00 95.94 92 LEU A C 1
ATOM 697 O O . LEU A 1 92 ? 0.651 -9.154 1.099 1.00 95.94 92 LEU A O 1
ATOM 701 N N . ARG A 1 93 ? 1.772 -10.292 2.690 1.00 97.06 93 ARG A N 1
ATOM 702 C CA . ARG A 1 93 ? 1.707 -11.604 2.025 1.00 97.06 93 ARG A CA 1
ATOM 703 C C . ARG A 1 93 ? 0.262 -12.045 1.822 1.00 97.06 93 ARG A C 1
ATOM 705 O O . ARG A 1 93 ? -0.109 -12.321 0.692 1.00 97.06 93 ARG A O 1
ATOM 712 N N . LEU A 1 94 ? -0.560 -11.990 2.874 1.00 96.44 94 LEU A N 1
ATOM 713 C CA . LEU A 1 94 ? -1.984 -12.327 2.785 1.00 96.44 94 LEU A CA 1
ATOM 714 C C . LEU A 1 94 ? -2.699 -11.526 1.684 1.00 96.44 94 LEU A C 1
ATOM 716 O O . LEU A 1 94 ? -3.388 -12.107 0.855 1.00 96.44 94 LEU A O 1
ATOM 720 N N . CYS A 1 95 ? -2.507 -10.205 1.640 1.00 95.56 95 CYS A N 1
ATOM 721 C CA . CYS A 1 95 ? -3.087 -9.373 0.583 1.00 95.56 95 CYS A CA 1
ATOM 722 C C . CYS A 1 95 ? -2.531 -9.694 -0.809 1.00 95.56 95 CYS A C 1
ATOM 724 O O . CYS A 1 95 ? -3.275 -9.676 -1.784 1.00 95.56 95 CYS A O 1
ATOM 726 N N . ALA A 1 96 ? -1.224 -9.925 -0.922 1.00 96.50 96 ALA A N 1
ATOM 727 C CA . ALA A 1 96 ? -0.582 -10.205 -2.199 1.00 96.50 96 ALA A CA 1
ATOM 728 C C . ALA A 1 96 ? -1.039 -11.552 -2.780 1.00 96.50 96 ALA A C 1
ATOM 730 O O . ALA A 1 96 ? -1.265 -11.638 -3.985 1.00 96.50 96 ALA A O 1
ATOM 731 N N . ASP A 1 97 ? -1.212 -12.569 -1.932 1.00 96.69 97 ASP A N 1
ATOM 732 C CA . ASP A 1 97 ? -1.743 -13.878 -2.322 1.00 96.69 97 ASP A CA 1
ATOM 733 C C . ASP A 1 97 ? -3.219 -13.807 -2.746 1.00 96.69 97 ASP A C 1
ATOM 735 O O . ASP A 1 97 ? -3.619 -14.529 -3.655 1.00 96.69 97 ASP A O 1
ATOM 739 N N . ASP A 1 98 ? -4.000 -12.875 -2.187 1.00 94.69 98 ASP A N 1
ATOM 740 C CA . ASP A 1 98 ? -5.368 -12.553 -2.639 1.00 94.69 98 ASP A CA 1
ATOM 741 C C . ASP A 1 98 ? -5.399 -11.710 -3.939 1.00 94.69 98 ASP A C 1
ATOM 743 O O . ASP A 1 98 ? -6.451 -11.295 -4.418 1.00 94.69 98 ASP A O 1
ATOM 747 N N . GLY A 1 99 ? -4.236 -11.427 -4.539 1.00 93.88 99 GLY A N 1
ATOM 748 C CA . GLY A 1 99 ? -4.123 -10.682 -5.797 1.00 93.88 99 GLY A CA 1
ATOM 749 C C . GLY A 1 99 ? -4.077 -9.159 -5.637 1.00 93.88 99 GLY A C 1
ATOM 750 O O . GLY A 1 99 ? -4.132 -8.425 -6.628 1.00 93.88 99 GLY A O 1
ATOM 751 N N . TYR A 1 100 ? -3.931 -8.637 -4.415 1.00 94.75 100 TYR A N 1
ATOM 752 C CA . TYR A 1 100 ? -3.804 -7.199 -4.188 1.00 94.75 100 TYR A CA 1
ATOM 753 C C . TYR A 1 100 ? -2.424 -6.691 -4.638 1.00 94.75 100 TYR A C 1
ATOM 755 O O . TYR A 1 100 ? -1.452 -6.658 -3.882 1.00 94.75 100 TYR A O 1
ATOM 763 N N . VAL A 1 101 ? -2.345 -6.243 -5.890 1.00 95.25 101 VAL A N 1
ATOM 764 C CA . VAL A 1 101 ? -1.102 -5.894 -6.606 1.00 95.25 101 VAL A CA 1
ATOM 765 C C . VAL A 1 101 ? -0.189 -4.921 -5.844 1.00 95.25 101 VAL A C 1
ATOM 767 O O . VAL A 1 101 ? 1.029 -5.102 -5.813 1.00 95.25 101 VAL A O 1
ATOM 770 N N . ARG A 1 102 ? -0.759 -3.909 -5.171 1.00 92.00 102 ARG A N 1
ATOM 771 C CA . ARG A 1 102 ? 0.020 -2.954 -4.354 1.00 92.00 102 ARG A CA 1
ATOM 772 C C . ARG A 1 102 ? 0.733 -3.635 -3.181 1.00 92.00 102 ARG A C 1
ATOM 774 O O . ARG A 1 102 ? 1.833 -3.222 -2.824 1.00 92.00 102 ARG A O 1
ATOM 781 N N . ALA A 1 103 ? 0.138 -4.679 -2.600 1.00 94.75 103 ALA A N 1
ATOM 782 C CA . ALA A 1 103 ? 0.763 -5.450 -1.530 1.00 94.75 103 ALA A CA 1
ATOM 783 C C . ALA A 1 103 ? 1.942 -6.270 -2.056 1.00 94.75 103 ALA A C 1
ATOM 785 O O . ALA A 1 103 ? 2.986 -6.282 -1.412 1.00 94.75 103 ALA A O 1
ATOM 786 N N . ALA A 1 104 ? 1.814 -6.879 -3.241 1.00 96.12 104 ALA A N 1
ATOM 787 C CA . ALA A 1 104 ? 2.918 -7.594 -3.884 1.00 96.12 104 ALA A CA 1
ATOM 788 C C . ALA A 1 104 ? 4.109 -6.659 -4.155 1.00 96.12 104 ALA A C 1
ATOM 790 O O . ALA A 1 104 ? 5.240 -6.977 -3.793 1.00 96.12 104 ALA A O 1
ATOM 791 N N . TYR A 1 105 ? 3.856 -5.464 -4.701 1.00 93.50 105 TYR A N 1
ATOM 792 C CA . TYR A 1 105 ? 4.906 -4.461 -4.897 1.00 93.50 105 TYR A CA 1
ATOM 793 C C . TYR A 1 105 ? 5.568 -4.047 -3.572 1.00 93.50 105 TYR A C 1
ATOM 795 O O . TYR A 1 105 ? 6.791 -4.108 -3.450 1.00 93.50 105 TYR A O 1
ATOM 803 N N . ALA A 1 106 ? 4.771 -3.684 -2.559 1.00 91.44 106 ALA A N 1
ATOM 804 C CA . ALA A 1 106 ? 5.283 -3.271 -1.253 1.00 91.44 106 ALA A CA 1
ATOM 805 C C . ALA A 1 106 ? 6.112 -4.372 -0.570 1.00 91.44 106 ALA A C 1
ATOM 807 O O . ALA A 1 106 ? 7.183 -4.104 -0.026 1.00 91.44 106 ALA A O 1
ATOM 808 N N . LEU A 1 107 ? 5.648 -5.620 -0.638 1.00 92.25 107 LEU A N 1
ATOM 809 C CA . LEU A 1 107 ? 6.357 -6.776 -0.102 1.00 92.25 107 LEU A CA 1
ATOM 810 C C . LEU A 1 107 ? 7.692 -7.003 -0.825 1.00 92.25 107 LEU A C 1
ATOM 812 O O . LEU A 1 107 ? 8.707 -7.261 -0.179 1.00 92.25 107 LEU A O 1
ATOM 816 N N . GLY A 1 108 ? 7.704 -6.825 -2.148 1.00 92.38 108 GLY A N 1
ATOM 817 C CA . GLY A 1 108 ? 8.916 -6.818 -2.959 1.00 92.38 108 GLY A CA 1
ATOM 818 C C . GLY A 1 108 ? 9.959 -5.815 -2.460 1.00 92.38 108 GLY A C 1
ATOM 819 O O . GLY A 1 108 ? 11.128 -6.171 -2.307 1.00 92.38 108 GLY A O 1
ATOM 820 N N . LEU A 1 109 ? 9.540 -4.589 -2.138 1.00 88.00 109 LEU A N 1
ATOM 821 C CA . LEU A 1 109 ? 10.434 -3.558 -1.600 1.00 88.00 109 LEU A CA 1
ATOM 822 C C . LEU A 1 109 ? 10.948 -3.891 -0.192 1.00 88.00 109 LEU A C 1
ATOM 824 O O . LEU A 1 109 ? 12.146 -3.787 0.059 1.00 88.00 109 LEU A O 1
ATOM 828 N N . ILE A 1 110 ? 10.066 -4.322 0.715 1.00 86.94 110 ILE A N 1
ATOM 829 C CA . ILE A 1 110 ? 10.415 -4.631 2.116 1.00 86.94 110 ILE A CA 1
ATOM 830 C C . ILE A 1 110 ? 11.411 -5.794 2.206 1.00 86.94 110 ILE A C 1
ATOM 832 O O . ILE A 1 110 ? 12.310 -5.797 3.047 1.00 86.94 110 ILE A O 1
ATOM 836 N N . LEU A 1 111 ? 11.269 -6.792 1.334 1.00 89.31 111 LEU A N 1
ATOM 837 C CA . LEU A 1 111 ? 12.115 -7.983 1.343 1.00 89.31 111 LEU A CA 1
ATOM 838 C C . LEU A 1 111 ? 13.434 -7.805 0.586 1.00 89.31 111 LEU A C 1
ATOM 840 O O . LEU A 1 111 ? 14.254 -8.716 0.598 1.00 89.31 111 LEU A O 1
ATOM 844 N N . ARG A 1 112 ? 13.667 -6.663 -0.069 1.00 86.12 112 ARG A N 1
ATOM 845 C CA . ARG A 1 112 ? 14.805 -6.476 -0.982 1.00 86.12 112 ARG A CA 1
ATOM 846 C C . ARG A 1 112 ? 16.161 -6.763 -0.337 1.00 86.12 112 ARG A C 1
ATOM 848 O O . ARG A 1 112 ? 16.995 -7.423 -0.953 1.00 86.12 112 ARG A O 1
ATOM 855 N N . ASP A 1 113 ? 16.342 -6.302 0.898 1.00 83.75 113 ASP A N 1
ATOM 856 C CA . ASP A 1 113 ? 17.614 -6.407 1.618 1.00 83.75 113 ASP A CA 1
ATOM 857 C C . ASP A 1 113 ? 17.698 -7.695 2.468 1.00 83.75 113 ASP A C 1
ATOM 859 O O . ASP A 1 113 ? 18.792 -8.159 2.775 1.00 83.75 113 ASP A O 1
ATOM 863 N N . SER A 1 114 ? 16.559 -8.305 2.828 1.00 86.62 114 SER A N 1
ATOM 864 C CA . SER A 1 114 ? 16.506 -9.502 3.689 1.00 86.62 114 SER A CA 1
ATOM 865 C C . SER A 1 114 ? 16.341 -10.821 2.927 1.00 86.62 114 SER A C 1
ATOM 867 O O . SER A 1 114 ? 16.791 -11.862 3.397 1.00 86.62 114 SER A O 1
ATOM 869 N N . SER A 1 115 ? 15.696 -10.799 1.759 1.00 91.19 115 SER A N 1
ATOM 870 C CA . SER A 1 115 ? 15.410 -11.971 0.929 1.00 91.19 115 SER A CA 1
ATOM 871 C C . SER A 1 115 ? 15.263 -11.560 -0.539 1.00 91.19 115 SER A C 1
ATOM 873 O O . SER A 1 115 ? 14.164 -11.322 -1.051 1.00 91.19 115 SER A O 1
ATOM 875 N N . ARG A 1 116 ? 16.398 -11.471 -1.241 1.00 91.06 116 ARG A N 1
ATOM 876 C CA . ARG A 1 116 ? 16.467 -10.972 -2.625 1.00 91.06 116 ARG A CA 1
ATOM 877 C C . ARG A 1 116 ? 15.628 -11.792 -3.606 1.00 91.06 116 ARG A C 1
ATOM 879 O O . ARG A 1 116 ? 14.966 -11.217 -4.470 1.00 91.06 116 ARG A O 1
ATOM 886 N N . ASP A 1 117 ? 15.638 -13.114 -3.477 1.00 95.25 117 ASP A N 1
ATOM 887 C CA . ASP A 1 117 ? 14.884 -13.990 -4.379 1.00 95.25 117 ASP A CA 1
ATOM 888 C C . ASP A 1 117 ? 13.382 -13.849 -4.163 1.00 95.25 117 ASP A C 1
ATOM 890 O O . ASP A 1 117 ?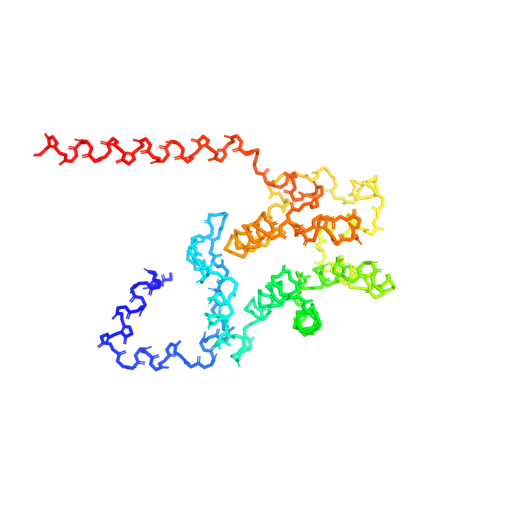 12.609 -13.803 -5.119 1.00 95.25 117 ASP A O 1
ATOM 894 N N . GLU A 1 118 ? 12.955 -13.732 -2.906 1.00 94.94 118 GLU A N 1
ATOM 895 C CA . GLU A 1 118 ? 11.550 -13.509 -2.598 1.00 94.94 118 GLU A CA 1
ATOM 896 C C . GLU A 1 118 ? 11.089 -12.121 -3.048 1.00 94.94 118 GLU A C 1
ATOM 898 O O . GLU A 1 118 ? 10.039 -11.999 -3.676 1.00 94.94 118 GLU A O 1
ATOM 903 N N . SER A 1 119 ? 11.908 -11.095 -2.812 1.00 94.12 119 SER A N 1
ATOM 904 C CA . SER A 1 119 ? 11.688 -9.745 -3.327 1.00 94.12 119 SER A CA 1
ATOM 905 C C . SER A 1 119 ? 11.449 -9.751 -4.839 1.00 94.12 119 SER A C 1
ATOM 907 O O . SER A 1 119 ? 10.421 -9.250 -5.303 1.00 94.12 119 SER A O 1
ATOM 909 N N . ARG A 1 120 ? 12.337 -10.397 -5.612 1.00 95.81 120 ARG A N 1
ATOM 910 C CA . ARG A 1 120 ? 12.189 -10.512 -7.072 1.00 95.81 120 ARG A CA 1
ATOM 911 C C . ARG A 1 120 ? 10.901 -11.229 -7.474 1.00 95.81 120 ARG A C 1
ATOM 913 O O . ARG A 1 120 ? 10.247 -10.766 -8.403 1.00 95.81 120 ARG A O 1
ATOM 920 N N . ARG A 1 121 ? 10.508 -12.308 -6.784 1.00 97.25 121 ARG A N 1
ATOM 921 C CA . ARG A 1 121 ? 9.252 -13.031 -7.075 1.00 97.25 121 ARG A CA 1
ATOM 922 C C . ARG A 1 121 ? 8.019 -12.146 -6.889 1.00 97.25 121 ARG A C 1
ATOM 924 O O . ARG A 1 121 ? 7.135 -12.142 -7.741 1.00 97.25 121 ARG A O 1
ATOM 931 N N . TRP A 1 122 ? 7.959 -11.374 -5.807 1.00 97.25 122 TRP A N 1
ATOM 932 C CA . TRP A 1 122 ? 6.820 -10.487 -5.551 1.00 97.25 122 TRP A CA 1
ATOM 933 C C . TRP A 1 122 ? 6.769 -9.291 -6.499 1.00 97.25 122 TRP A C 1
ATOM 935 O O . TRP A 1 122 ? 5.693 -8.943 -6.988 1.00 97.25 122 TRP A O 1
ATOM 945 N N . LEU A 1 123 ? 7.926 -8.705 -6.817 1.00 95.38 123 LEU A N 1
ATOM 946 C CA . LEU A 1 123 ? 8.012 -7.663 -7.838 1.00 95.38 123 LEU A CA 1
ATOM 947 C C . LEU A 1 123 ? 7.587 -8.195 -9.212 1.00 95.38 123 LEU A C 1
ATOM 949 O O . LEU A 1 123 ? 6.876 -7.494 -9.925 1.00 95.38 123 LEU A O 1
ATOM 953 N N . ALA A 1 124 ? 7.965 -9.427 -9.572 1.00 96.94 124 ALA A N 1
ATOM 954 C CA . ALA A 1 124 ? 7.559 -10.043 -10.835 1.00 96.94 124 ALA A CA 1
ATOM 955 C C . ALA A 1 124 ? 6.036 -10.203 -10.912 1.00 96.94 124 ALA A C 1
ATOM 957 O O . ALA A 1 124 ? 5.435 -9.744 -11.877 1.00 96.94 124 ALA A O 1
ATOM 958 N N . ARG A 1 125 ? 5.397 -10.709 -9.848 1.00 97.12 125 ARG A N 1
ATOM 959 C CA . ARG A 1 125 ? 3.927 -10.781 -9.752 1.00 97.12 125 ARG A CA 1
ATOM 960 C C . ARG A 1 125 ? 3.254 -9.415 -9.915 1.00 97.12 125 ARG A C 1
ATOM 962 O O . ARG A 1 125 ? 2.255 -9.290 -10.618 1.00 97.12 125 ARG A O 1
ATOM 969 N N . ALA A 1 126 ? 3.792 -8.371 -9.283 1.00 96.12 126 ALA A N 1
ATOM 970 C CA . ALA A 1 126 ? 3.254 -7.020 -9.442 1.00 96.12 126 ALA A CA 1
ATOM 971 C C . ALA A 1 126 ? 3.435 -6.494 -10.878 1.00 96.12 126 ALA A C 1
ATOM 973 O O . ALA A 1 126 ? 2.533 -5.859 -11.428 1.00 96.12 126 ALA A O 1
ATOM 974 N N . ALA A 1 127 ? 4.581 -6.780 -11.498 1.00 95.19 127 ALA A N 1
ATOM 975 C CA . ALA A 1 127 ? 4.873 -6.411 -12.876 1.00 95.19 127 ALA A CA 1
ATOM 976 C C . ALA A 1 127 ? 3.943 -7.132 -13.869 1.00 95.19 127 ALA A C 1
ATOM 978 O O . ALA A 1 127 ? 3.354 -6.476 -14.720 1.00 95.19 127 ALA A O 1
ATOM 979 N N . GLU A 1 128 ? 3.720 -8.439 -13.709 1.00 95.50 128 GLU A N 1
ATOM 980 C CA . GLU A 1 128 ? 2.759 -9.230 -14.499 1.00 95.50 128 GLU A CA 1
ATOM 981 C C . GLU A 1 128 ? 1.339 -8.646 -14.442 1.00 95.50 128 GLU A C 1
ATOM 983 O O . GLU A 1 128 ? 0.622 -8.635 -15.442 1.00 95.50 128 GLU A O 1
ATOM 988 N N . ALA A 1 129 ? 0.960 -8.055 -13.306 1.00 94.56 129 ALA A N 1
ATOM 989 C CA . ALA A 1 129 ? -0.291 -7.319 -13.139 1.00 94.56 129 ALA A CA 1
ATOM 990 C C . ALA A 1 129 ? -0.249 -5.863 -13.666 1.00 94.56 129 ALA A C 1
ATOM 992 O O . ALA A 1 129 ? -1.105 -5.046 -13.319 1.00 94.56 129 ALA A O 1
ATOM 993 N N . ASN A 1 130 ? 0.737 -5.514 -14.500 1.00 92.19 130 ASN A N 1
ATOM 994 C CA . ASN A 1 130 ? 0.968 -4.184 -15.073 1.00 92.19 130 ASN A CA 1
ATOM 995 C C . ASN A 1 130 ? 1.178 -3.058 -14.042 1.00 92.19 130 ASN A C 1
ATOM 997 O O . ASN A 1 130 ? 0.903 -1.882 -14.313 1.00 92.19 130 ASN A O 1
ATOM 1001 N N . PHE A 1 131 ? 1.714 -3.380 -12.862 1.00 92.06 131 PHE A N 1
ATOM 1002 C CA . PHE A 1 131 ? 2.138 -2.368 -11.899 1.00 92.06 131 PHE A CA 1
ATOM 1003 C C . PHE A 1 131 ? 3.468 -1.754 -12.348 1.00 92.06 131 PHE A C 1
ATOM 1005 O O . PHE A 1 131 ? 4.543 -2.253 -12.025 1.00 92.06 131 PHE A O 1
ATOM 1012 N N . ILE A 1 132 ? 3.402 -0.659 -13.111 1.00 90.75 132 ILE A N 1
ATOM 1013 C CA . ILE A 1 132 ? 4.567 -0.012 -13.746 1.00 90.75 132 ILE A CA 1
ATOM 1014 C C . ILE A 1 132 ? 5.741 0.236 -12.778 1.00 90.75 132 ILE A C 1
ATOM 1016 O O . ILE A 1 132 ? 6.878 -0.035 -13.175 1.00 90.75 132 ILE A O 1
ATOM 1020 N N . PRO A 1 133 ? 5.529 0.681 -11.521 1.00 89.00 133 PRO A N 1
ATOM 1021 C CA . PRO A 1 133 ? 6.632 0.813 -10.573 1.00 89.00 133 PRO A CA 1
ATOM 1022 C C . PRO A 1 133 ? 7.428 -0.476 -10.346 1.00 89.00 133 PRO A C 1
ATOM 1024 O O . PRO A 1 133 ? 8.634 -0.408 -10.160 1.00 89.00 133 PRO A O 1
ATOM 1027 N N . ALA A 1 134 ? 6.804 -1.655 -10.426 1.00 91.44 134 ALA A N 1
ATOM 1028 C CA . ALA A 1 134 ? 7.510 -2.926 -10.282 1.00 91.44 134 ALA A CA 1
ATOM 1029 C C . ALA A 1 134 ? 8.479 -3.184 -11.449 1.00 91.44 134 ALA A C 1
ATOM 1031 O O . ALA A 1 134 ? 9.596 -3.647 -11.230 1.00 91.44 134 ALA A O 1
ATOM 1032 N N . TYR A 1 135 ? 8.110 -2.806 -12.679 1.00 91.50 135 TYR A N 1
ATOM 1033 C CA . TYR A 1 135 ? 9.023 -2.884 -13.826 1.00 91.50 135 TYR A CA 1
ATOM 1034 C C . TYR A 1 135 ? 10.242 -1.974 -13.672 1.00 91.50 135 TYR A C 1
ATOM 1036 O O . TYR A 1 135 ? 11.323 -2.340 -14.117 1.00 91.50 135 TYR A O 1
ATOM 1044 N N . GLN A 1 136 ? 10.094 -0.817 -13.022 1.00 87.62 136 GLN A N 1
ATOM 1045 C CA . GLN A 1 136 ? 11.214 0.093 -12.758 1.00 87.62 136 GLN A CA 1
ATOM 1046 C C . GLN A 1 136 ? 12.208 -0.453 -11.729 1.00 87.62 136 GLN A C 1
ATOM 1048 O O . GLN A 1 136 ? 13.371 -0.059 -11.763 1.00 87.62 136 GLN A O 1
ATOM 1053 N N . GLU A 1 137 ? 11.772 -1.357 -10.848 1.00 87.88 137 GLU A N 1
ATOM 1054 C CA . GLU A 1 137 ? 12.657 -2.059 -9.911 1.00 87.88 137 GLU A CA 1
ATOM 1055 C C . GLU A 1 137 ? 13.334 -3.285 -10.550 1.00 87.88 137 GLU A C 1
ATOM 1057 O O . GLU A 1 137 ? 14.410 -3.699 -10.119 1.00 87.88 137 GLU A O 1
ATOM 1062 N N . LEU A 1 138 ? 12.706 -3.893 -11.565 1.00 91.19 138 LEU A N 1
ATOM 1063 C CA . LEU A 1 138 ? 13.176 -5.138 -12.183 1.00 91.19 138 LEU A CA 1
ATOM 1064 C C . LEU A 1 138 ? 14.019 -4.941 -13.443 1.00 91.19 138 LEU A C 1
ATOM 1066 O O . LEU A 1 138 ? 14.894 -5.767 -13.708 1.00 91.19 138 LEU A O 1
ATOM 1070 N N . LEU A 1 139 ? 13.741 -3.897 -14.224 1.00 91.38 139 LEU A N 1
ATOM 1071 C CA . LEU A 1 139 ? 14.306 -3.698 -15.556 1.00 91.38 139 LEU A CA 1
ATOM 1072 C C . LEU A 1 139 ? 15.163 -2.427 -15.636 1.00 91.38 139 LEU A C 1
ATOM 1074 O O . LEU A 1 139 ? 14.889 -1.441 -14.946 1.00 91.38 139 LEU A O 1
ATOM 1078 N N . PRO A 1 140 ? 16.163 -2.392 -16.535 1.00 90.56 140 PRO A N 1
ATOM 1079 C CA . PRO A 1 140 ? 16.869 -1.164 -16.873 1.00 90.56 140 PRO A CA 1
ATOM 1080 C C . PRO A 1 140 ? 15.921 -0.078 -17.405 1.00 90.56 140 PRO A C 1
ATOM 1082 O O . PRO A 1 140 ? 14.937 -0.353 -18.096 1.00 90.56 140 PRO A O 1
ATOM 1085 N N . ALA A 1 141 ? 16.250 1.189 -17.148 1.00 86.19 141 ALA A N 1
ATOM 1086 C CA . ALA A 1 141 ? 15.403 2.326 -17.517 1.00 86.19 141 ALA A CA 1
ATOM 1087 C C . ALA A 1 141 ? 15.111 2.416 -19.029 1.00 86.19 141 ALA A C 1
ATOM 1089 O O . ALA A 1 141 ? 14.016 2.828 -19.415 1.00 86.19 141 ALA A O 1
ATOM 1090 N N . GLN A 1 142 ? 16.069 2.021 -19.875 1.00 89.31 142 GLN A N 1
ATOM 1091 C CA . GLN A 1 142 ? 15.918 1.983 -21.332 1.00 89.31 142 GLN A CA 1
ATOM 1092 C C . GLN A 1 142 ? 14.799 1.027 -21.755 1.00 89.31 142 GLN A C 1
ATOM 1094 O O . GLN A 1 142 ? 13.992 1.367 -22.616 1.00 89.31 142 GLN A O 1
ATOM 1099 N N . GLU A 1 143 ? 14.710 -0.138 -21.114 1.00 92.50 143 GLU A N 1
ATOM 1100 C CA . GLU A 1 143 ? 13.707 -1.151 -21.431 1.00 92.50 143 GLU A CA 1
ATOM 1101 C C . GLU A 1 143 ? 12.313 -0.725 -20.959 1.00 92.50 143 GLU A C 1
ATOM 1103 O O . GLU A 1 143 ? 11.335 -0.860 -21.694 1.00 92.50 143 GLU A O 1
ATOM 1108 N N . VAL A 1 144 ? 12.216 -0.115 -19.773 1.00 90.06 144 VAL A N 1
ATOM 1109 C CA . VAL A 1 144 ? 10.952 0.465 -19.290 1.00 90.06 144 VAL A CA 1
ATOM 1110 C C . VAL A 1 144 ? 10.455 1.557 -20.242 1.00 90.06 144 VAL A C 1
ATOM 1112 O O . VAL A 1 144 ? 9.268 1.584 -20.570 1.00 90.06 144 VAL A O 1
ATOM 1115 N N . LYS A 1 145 ? 11.353 2.431 -20.721 1.00 88.94 145 LYS A N 1
ATOM 1116 C CA . LYS A 1 145 ? 11.012 3.481 -21.692 1.00 88.94 145 LYS A CA 1
ATOM 1117 C C . LYS A 1 145 ? 10.586 2.895 -23.040 1.00 88.94 145 LYS A C 1
ATOM 1119 O O . LYS A 1 145 ? 9.624 3.386 -23.618 1.00 88.94 145 LYS A O 1
ATOM 1124 N N . ALA A 1 146 ? 11.246 1.841 -23.518 1.00 91.81 146 ALA A N 1
ATOM 1125 C CA . ALA A 1 146 ? 10.853 1.161 -24.752 1.00 91.81 146 ALA A CA 1
ATOM 1126 C C . ALA A 1 146 ? 9.448 0.538 -24.650 1.00 91.81 146 ALA A C 1
ATOM 1128 O O . ALA A 1 146 ? 8.671 0.625 -25.596 1.00 91.81 146 ALA A O 1
ATOM 1129 N N . ARG A 1 147 ? 9.099 -0.044 -23.492 1.00 91.06 147 ARG A N 1
ATOM 1130 C CA . ARG A 1 147 ? 7.799 -0.702 -23.270 1.00 91.06 147 ARG A CA 1
ATOM 1131 C C . ARG A 1 147 ? 6.644 0.272 -23.026 1.00 91.06 147 ARG A C 1
ATOM 1133 O O . ARG A 1 147 ? 5.539 0.033 -23.502 1.00 91.06 147 ARG A O 1
ATOM 1140 N N . TYR A 1 148 ? 6.867 1.338 -22.254 1.00 88.56 148 TYR A N 1
ATOM 1141 C CA . TYR A 1 148 ? 5.782 2.206 -21.768 1.00 88.56 148 TYR A CA 1
ATOM 1142 C C . TYR A 1 148 ? 5.863 3.661 -22.236 1.00 88.56 148 TYR A C 1
ATOM 1144 O O . TYR A 1 148 ? 4.954 4.439 -21.924 1.00 88.56 148 TYR A O 1
ATOM 1152 N N . GLY A 1 149 ? 6.914 4.023 -22.974 1.00 87.94 149 GLY A N 1
ATOM 1153 C CA . GLY A 1 149 ? 7.206 5.394 -23.372 1.00 87.94 149 GLY A CA 1
ATOM 1154 C C . GLY A 1 149 ? 7.685 6.258 -22.205 1.00 87.94 149 GLY A C 1
ATOM 1155 O O . GLY A 1 149 ? 8.127 5.768 -21.160 1.00 87.94 149 GLY A O 1
ATOM 1156 N N . ASP A 1 150 ? 7.587 7.574 -22.380 1.00 82.62 150 ASP A N 1
ATOM 1157 C CA . ASP A 1 150 ? 7.842 8.521 -21.300 1.00 82.62 150 ASP A CA 1
ATOM 1158 C C . ASP A 1 150 ? 6.674 8.508 -20.302 1.00 82.62 150 ASP A C 1
ATOM 1160 O O . ASP A 1 150 ? 5.543 8.890 -20.599 1.00 82.62 150 ASP A O 1
ATOM 1164 N N . LEU A 1 151 ? 6.958 8.020 -19.093 1.00 82.38 151 LEU A N 1
ATOM 1165 C CA . LEU A 1 151 ? 6.001 7.953 -17.992 1.00 82.38 151 LEU A CA 1
ATOM 1166 C C . LEU A 1 151 ? 5.847 9.339 -17.360 1.00 82.38 151 LEU A C 1
ATOM 1168 O O . LEU A 1 151 ? 6.715 9.783 -16.601 1.00 82.38 151 LEU A O 1
ATOM 1172 N N . ASP A 1 152 ? 4.745 10.012 -17.675 1.00 81.50 152 ASP A N 1
ATOM 1173 C CA . ASP A 1 152 ? 4.424 11.317 -17.113 1.00 81.50 152 ASP A CA 1
ATOM 1174 C C . ASP A 1 152 ? 3.934 11.234 -15.654 1.00 81.50 152 ASP A C 1
ATOM 1176 O O . ASP A 1 152 ? 3.610 10.173 -15.103 1.00 81.50 152 ASP A O 1
ATOM 1180 N N . ALA A 1 153 ? 3.888 12.392 -14.993 1.00 78.31 153 ALA A N 1
ATOM 1181 C CA . ALA A 1 153 ? 3.454 12.483 -13.6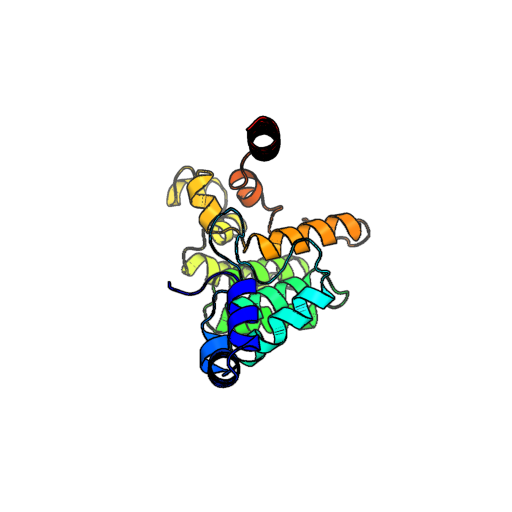03 1.00 78.31 153 ALA A CA 1
ATOM 1182 C C . ALA A 1 153 ? 1.998 12.023 -13.417 1.00 78.31 153 ALA A C 1
ATOM 1184 O O . ALA A 1 153 ? 1.657 11.463 -12.376 1.00 78.31 153 ALA A O 1
ATOM 1185 N N . ALA A 1 154 ? 1.131 12.259 -14.408 1.00 80.44 154 ALA A N 1
ATOM 1186 C CA . ALA A 1 154 ? -0.284 11.919 -14.329 1.00 80.44 154 ALA A CA 1
ATOM 1187 C C . ALA A 1 154 ? -0.497 10.400 -14.286 1.00 80.44 154 ALA A C 1
ATOM 1189 O O . ALA A 1 154 ? -1.209 9.912 -13.406 1.00 80.44 154 ALA A O 1
ATOM 1190 N N . ARG A 1 155 ? 0.181 9.651 -15.163 1.00 83.12 155 ARG A N 1
ATOM 1191 C CA . ARG A 1 155 ? 0.122 8.186 -15.207 1.00 83.12 155 ARG A CA 1
ATOM 1192 C C . ARG A 1 155 ? 0.709 7.562 -13.947 1.00 83.12 155 ARG A C 1
ATOM 1194 O O . ARG A 1 155 ? 0.133 6.624 -13.402 1.00 83.12 155 ARG A O 1
ATOM 1201 N N . LEU A 1 156 ? 1.816 8.107 -13.440 1.00 83.12 156 LEU A N 1
ATOM 1202 C CA . LEU A 1 156 ? 2.467 7.574 -12.241 1.00 83.12 156 LEU A CA 1
ATOM 1203 C C . LEU A 1 156 ? 1.646 7.785 -10.956 1.00 83.12 156 LEU A C 1
ATOM 1205 O O . LEU A 1 156 ? 1.728 6.972 -10.036 1.00 83.12 156 LEU A O 1
ATOM 1209 N N . ARG A 1 157 ? 0.795 8.820 -10.893 1.00 81.19 157 ARG A N 1
ATOM 1210 C CA . ARG A 1 157 ? -0.079 9.069 -9.728 1.00 81.19 157 ARG A CA 1
ATOM 1211 C C . ARG A 1 157 ? -1.072 7.949 -9.452 1.00 81.19 157 ARG A C 1
ATOM 1213 O O . ARG A 1 157 ? -1.451 7.776 -8.298 1.00 81.19 157 ARG A O 1
ATOM 1220 N N . ALA A 1 158 ? -1.477 7.188 -10.468 1.00 83.00 158 ALA A N 1
ATOM 1221 C CA . ALA A 1 158 ? -2.399 6.064 -10.293 1.00 83.00 158 ALA A CA 1
ATOM 1222 C C . ALA A 1 158 ? -1.819 4.950 -9.398 1.00 83.00 158 ALA A C 1
ATOM 1224 O O . ALA A 1 158 ? -2.568 4.194 -8.771 1.00 83.00 158 ALA A O 1
ATOM 1225 N N . PHE A 1 159 ? -0.489 4.869 -9.308 1.00 86.81 159 PHE A N 1
ATOM 1226 C CA . PHE A 1 159 ? 0.216 3.849 -8.536 1.00 86.81 159 PHE A CA 1
ATOM 1227 C C . PHE A 1 159 ? 0.588 4.298 -7.121 1.00 86.81 159 PHE A C 1
ATOM 1229 O O . PHE A 1 159 ? 1.043 3.472 -6.336 1.00 86.81 159 PHE A O 1
ATOM 1236 N N . LEU A 1 160 ? 0.381 5.575 -6.777 1.00 83.12 160 LEU A N 1
ATOM 1237 C CA . LEU A 1 160 ? 0.603 6.059 -5.417 1.00 83.12 160 LEU A CA 1
ATOM 1238 C C . LEU A 1 160 ? -0.344 5.368 -4.433 1.00 83.12 160 LEU A C 1
ATOM 1240 O O . LEU A 1 160 ? -1.497 5.056 -4.748 1.00 83.12 160 LEU A O 1
ATOM 1244 N N . ASP A 1 161 ? 0.150 5.186 -3.215 1.00 86.81 161 ASP A N 1
ATOM 1245 C CA . ASP A 1 161 ? -0.669 4.723 -2.105 1.00 86.81 161 ASP A CA 1
ATOM 1246 C C . ASP A 1 161 ? -1.718 5.749 -1.680 1.00 86.81 161 ASP A C 1
ATOM 1248 O O . ASP A 1 161 ? -1.706 6.924 -2.068 1.00 86.81 161 ASP A O 1
ATOM 1252 N N . PHE A 1 162 ? -2.646 5.291 -0.839 1.00 86.94 162 PHE A N 1
ATOM 1253 C CA . PHE A 1 162 ? -3.716 6.126 -0.316 1.00 86.94 162 PHE A CA 1
ATOM 1254 C C . PHE A 1 162 ? -3.141 7.369 0.372 1.00 86.94 162 PHE A C 1
ATOM 1256 O O . PHE A 1 162 ? -2.295 7.236 1.262 1.00 86.94 162 PHE A O 1
ATOM 1263 N N . PRO A 1 163 ? -3.612 8.589 0.047 1.00 83.06 163 PRO A N 1
ATOM 1264 C CA . PRO A 1 163 ? -3.010 9.798 0.602 1.00 83.06 163 PRO A CA 1
ATOM 1265 C C . PRO A 1 163 ? -3.092 9.879 2.132 1.00 83.06 163 PRO A C 1
ATOM 1267 O O . PRO A 1 163 ? -2.270 10.542 2.757 1.00 83.06 163 PRO A O 1
ATOM 1270 N N . CYS A 1 164 ? -4.078 9.230 2.763 1.00 86.19 164 CYS A N 1
ATOM 1271 C CA . CYS A 1 164 ? -4.151 9.146 4.223 1.00 86.19 164 CYS A CA 1
ATOM 1272 C C . CYS A 1 164 ? -3.063 8.244 4.831 1.00 86.19 164 CYS A C 1
ATOM 1274 O O . CYS A 1 164 ? -2.482 8.613 5.849 1.00 86.19 164 CYS A O 1
ATOM 1276 N N . LEU A 1 165 ? -2.731 7.126 4.178 1.00 89.19 165 LEU A N 1
ATOM 1277 C CA . LEU A 1 165 ? -1.620 6.263 4.572 1.00 89.19 165 LEU A CA 1
ATOM 1278 C C . LEU A 1 165 ? -0.285 6.991 4.372 1.00 89.19 165 LEU A C 1
ATOM 1280 O O . LEU A 1 165 ? 0.520 7.068 5.292 1.00 89.19 165 LEU A O 1
ATOM 1284 N N . ASN A 1 166 ? -0.095 7.597 3.201 1.00 85.00 166 ASN A N 1
ATOM 1285 C CA . ASN A 1 166 ? 1.120 8.329 2.847 1.00 85.00 166 ASN A CA 1
ATOM 1286 C C . ASN A 1 166 ? 1.455 9.459 3.823 1.00 85.00 166 ASN A C 1
ATOM 1288 O O . ASN A 1 166 ? 2.606 9.607 4.226 1.00 85.00 166 ASN A O 1
ATOM 1292 N N . ARG A 1 167 ? 0.451 10.233 4.252 1.00 84.50 167 ARG A N 1
ATOM 1293 C CA . ARG A 1 167 ? 0.635 11.282 5.266 1.00 84.50 167 ARG A CA 1
ATOM 1294 C C . ARG A 1 167 ? 1.086 10.716 6.612 1.00 84.50 167 ARG A C 1
ATOM 1296 O O . ARG A 1 167 ? 2.015 11.256 7.207 1.00 84.50 167 ARG A O 1
ATOM 1303 N N . LEU A 1 168 ? 0.458 9.629 7.070 1.00 87.56 168 LEU A N 1
ATOM 1304 C CA . LEU A 1 168 ? 0.820 8.962 8.322 1.00 87.56 168 LEU A CA 1
ATOM 1305 C C . LEU A 1 168 ? 2.260 8.434 8.275 1.00 87.56 168 LEU A C 1
ATOM 1307 O O . LEU A 1 168 ? 3.047 8.746 9.167 1.00 87.56 168 LEU A O 1
ATOM 1311 N N . LEU A 1 169 ? 2.602 7.666 7.234 1.00 85.81 169 LEU A N 1
ATOM 1312 C CA . LEU A 1 169 ? 3.934 7.079 7.070 1.00 85.81 169 LEU A CA 1
ATOM 1313 C C . LEU A 1 169 ? 5.005 8.162 6.920 1.00 85.81 169 LEU A C 1
ATOM 1315 O O . LEU A 1 169 ? 6.048 8.083 7.559 1.00 85.81 169 LEU A O 1
ATOM 1319 N N . GLY A 1 170 ? 4.730 9.196 6.119 1.00 79.88 170 GLY A N 1
ATOM 1320 C CA . GLY A 1 170 ? 5.646 10.313 5.909 1.00 79.88 170 GLY A CA 1
ATOM 1321 C C . GLY A 1 170 ? 5.949 11.071 7.199 1.00 79.88 170 GLY A C 1
ATOM 1322 O O . GLY A 1 170 ? 7.116 11.306 7.498 1.00 79.88 170 GLY A O 1
ATOM 1323 N N . ARG A 1 171 ? 4.923 11.401 7.995 1.00 83.19 171 ARG A N 1
ATOM 1324 C CA . ARG A 1 171 ? 5.129 12.055 9.294 1.00 83.19 171 ARG A CA 1
ATOM 1325 C C . ARG A 1 171 ? 5.898 11.151 10.253 1.00 83.19 171 ARG A C 1
ATOM 1327 O O . ARG A 1 171 ? 6.892 11.588 10.816 1.00 83.19 171 ARG A O 1
ATOM 1334 N N . HIS A 1 172 ? 5.492 9.886 10.375 1.00 82.50 172 HIS A N 1
ATOM 1335 C CA . HIS A 1 172 ? 6.190 8.948 11.249 1.00 82.50 172 HIS A CA 1
ATOM 1336 C C . HIS A 1 172 ? 7.666 8.809 10.864 1.00 82.50 172 HIS A C 1
ATOM 1338 O O . HIS A 1 172 ? 8.513 8.850 11.744 1.00 82.50 172 HIS A O 1
ATOM 1344 N N . TYR A 1 173 ? 7.983 8.709 9.570 1.00 74.94 173 TYR A N 1
ATOM 1345 C CA . TYR A 1 173 ? 9.356 8.624 9.065 1.00 74.94 173 TYR A CA 1
ATOM 1346 C C . TYR A 1 173 ? 10.205 9.850 9.436 1.00 74.94 173 TYR A C 1
ATOM 1348 O O . TYR A 1 173 ? 11.368 9.702 9.803 1.00 74.94 173 TYR A O 1
ATOM 1356 N N . VAL A 1 174 ? 9.634 11.056 9.343 1.00 73.00 174 VAL A N 1
ATOM 1357 C CA . VAL A 1 174 ? 10.316 12.296 9.751 1.00 73.00 174 VAL A CA 1
ATOM 1358 C C . VAL A 1 174 ? 10.566 12.306 11.260 1.00 73.00 174 VAL A C 1
ATOM 1360 O O . VAL A 1 174 ? 11.673 12.631 11.685 1.00 73.00 174 VAL A O 1
ATOM 1363 N N . ASP A 1 175 ? 9.577 11.892 12.052 1.00 72.19 175 ASP A N 1
ATOM 1364 C CA . ASP A 1 175 ? 9.652 11.912 13.517 1.00 72.19 175 ASP A CA 1
ATOM 1365 C C . ASP A 1 175 ? 10.592 10.831 14.084 1.00 72.19 175 ASP A C 1
ATOM 1367 O O . ASP A 1 175 ? 11.236 11.041 15.109 1.00 72.19 175 ASP A O 1
ATOM 1371 N N . SER A 1 176 ? 10.689 9.669 13.428 1.00 67.50 176 SER A N 1
ATOM 1372 C CA . SER A 1 176 ? 11.428 8.494 13.928 1.00 67.50 176 SER A CA 1
ATOM 1373 C C . SER A 1 176 ? 12.915 8.453 13.545 1.00 67.50 176 SER A C 1
ATOM 1375 O O . SER A 1 176 ? 13.609 7.530 13.960 1.00 67.50 176 SER A O 1
ATOM 1377 N N . ASN A 1 177 ? 13.423 9.449 12.801 1.00 58.28 177 ASN A N 1
ATOM 1378 C CA . ASN A 1 177 ? 14.833 9.611 12.396 1.00 58.28 177 ASN A CA 1
ATOM 1379 C C . ASN A 1 177 ? 15.584 8.280 12.123 1.00 58.28 177 ASN A C 1
ATOM 1381 O O . ASN A 1 177 ? 16.494 7.907 12.868 1.00 58.28 177 ASN A O 1
ATOM 1385 N N . PRO A 1 178 ? 15.268 7.565 11.030 1.00 54.19 178 PRO A N 1
ATOM 1386 C CA . PRO A 1 178 ? 15.741 6.197 10.790 1.00 54.19 178 PRO A CA 1
ATOM 1387 C C . PRO A 1 178 ? 17.226 6.080 10.393 1.00 54.19 178 PRO A C 1
ATOM 1389 O O . PRO A 1 178 ? 17.649 5.029 9.919 1.00 54.19 178 PRO A O 1
ATOM 1392 N N . ARG A 1 179 ? 18.052 7.121 10.597 1.00 47.72 179 ARG A N 1
ATOM 1393 C CA . ARG A 1 179 ? 19.488 7.139 10.234 1.00 47.72 179 ARG A CA 1
ATOM 1394 C C . ARG A 1 179 ? 20.323 6.051 10.925 1.00 47.72 179 ARG A C 1
ATOM 1396 O O . ARG A 1 179 ? 21.449 5.812 10.506 1.00 47.72 179 ARG A O 1
ATOM 1403 N N . CYS A 1 180 ? 19.783 5.393 11.949 1.00 40.84 180 CYS A N 1
ATOM 1404 C CA . CYS A 1 180 ? 20.430 4.283 12.650 1.00 40.84 180 CYS A CA 1
ATOM 1405 C C . CYS A 1 180 ? 20.116 2.898 12.050 1.00 40.84 180 CYS A C 1
ATOM 1407 O O . CYS A 1 180 ? 20.665 1.905 12.518 1.00 40.84 180 CYS A O 1
ATOM 1409 N N . VAL A 1 181 ? 19.255 2.805 11.028 1.00 45.38 181 VAL A N 1
ATOM 1410 C CA . VAL A 1 181 ? 18.923 1.542 10.353 1.00 45.38 181 VAL A CA 1
ATOM 1411 C C . VAL A 1 181 ? 19.632 1.517 8.998 1.00 45.38 181 VAL A C 1
ATOM 1413 O O . VAL A 1 181 ? 19.229 2.207 8.062 1.00 45.38 181 VAL A O 1
ATOM 1416 N N . GLN A 1 182 ? 20.721 0.746 8.892 1.00 37.94 182 GLN A N 1
ATOM 1417 C CA . GLN A 1 182 ? 21.475 0.569 7.646 1.00 37.94 182 GLN A CA 1
ATOM 1418 C C . GLN A 1 182 ? 20.631 -0.176 6.602 1.00 37.94 182 GLN A C 1
ATOM 1420 O O . GLN A 1 182 ? 20.669 -1.398 6.514 1.00 37.94 182 GLN A O 1
ATOM 1425 N N . THR A 1 183 ? 19.866 0.556 5.796 1.00 45.97 183 THR A N 1
ATOM 1426 C CA . THR A 1 183 ? 19.239 0.024 4.578 1.00 45.97 183 THR A CA 1
ATOM 1427 C C . THR A 1 183 ? 19.385 1.036 3.449 1.00 45.97 183 THR A C 1
ATOM 1429 O O . THR A 1 183 ? 19.399 2.248 3.664 1.00 45.97 183 THR A O 1
ATOM 1432 N N . SER A 1 184 ? 19.577 0.530 2.234 1.00 43.19 184 SER A N 1
ATOM 1433 C CA . SER A 1 184 ? 20.136 1.294 1.109 1.00 43.19 184 SER A CA 1
ATOM 1434 C C . SER A 1 184 ? 19.151 2.232 0.405 1.00 43.19 184 SER A C 1
ATOM 1436 O O . SER A 1 184 ? 19.564 3.026 -0.430 1.00 43.19 184 SER A O 1
ATOM 1438 N N . HIS A 1 185 ? 17.862 2.211 0.732 1.00 46.75 185 HIS A N 1
ATOM 1439 C CA . HIS A 1 185 ? 16.914 3.236 0.307 1.00 46.75 185 HIS A CA 1
ATOM 1440 C C . HIS A 1 185 ? 15.845 3.390 1.381 1.00 46.75 185 HIS A C 1
ATOM 1442 O O . HIS A 1 185 ? 15.400 2.410 1.970 1.00 46.75 185 HIS A O 1
ATOM 1448 N N . CYS A 1 186 ? 15.444 4.636 1.613 1.00 53.16 186 CYS A N 1
ATOM 1449 C CA . CYS A 1 186 ? 14.282 5.024 2.397 1.00 53.16 186 CYS A CA 1
ATOM 1450 C C . CYS A 1 186 ? 13.148 4.000 2.252 1.00 53.16 186 CYS A C 1
ATOM 1452 O O . CYS A 1 186 ? 12.596 3.763 1.187 1.00 53.16 186 CYS A O 1
ATOM 1454 N N . TRP A 1 187 ? 12.779 3.400 3.372 1.00 49.69 187 TRP A N 1
ATOM 1455 C CA . TRP A 1 187 ? 11.655 2.478 3.487 1.00 49.69 187 TRP A CA 1
ATOM 1456 C C . TRP A 1 187 ? 10.306 3.154 3.148 1.00 49.69 187 TRP A C 1
ATOM 1458 O O . TRP A 1 187 ? 9.265 2.518 3.098 1.00 49.69 187 TRP A O 1
ATOM 1468 N N . ASN A 1 188 ? 10.297 4.455 2.861 1.00 56.12 188 ASN A N 1
ATOM 1469 C CA . ASN A 1 188 ? 9.102 5.177 2.471 1.00 56.12 188 ASN A CA 1
ATOM 1470 C C . ASN A 1 188 ? 8.704 4.847 1.011 1.00 56.12 188 ASN A C 1
ATOM 1472 O O . ASN A 1 188 ? 9.463 5.183 0.099 1.00 56.12 188 ASN A O 1
ATOM 1476 N N . PRO A 1 189 ? 7.500 4.301 0.748 1.00 51.19 189 PRO A N 1
ATOM 1477 C CA . PRO A 1 189 ? 7.019 4.033 -0.616 1.00 51.19 189 PRO A CA 1
ATOM 1478 C C . PRO A 1 189 ? 6.960 5.289 -1.510 1.00 51.19 189 PRO A C 1
ATOM 1480 O O . PRO A 1 189 ? 6.915 5.183 -2.734 1.00 51.19 189 PRO A O 1
ATOM 1483 N N . LEU A 1 190 ? 7.019 6.491 -0.922 1.00 55.47 190 LEU A N 1
ATOM 1484 C CA . LEU A 1 190 ? 7.079 7.769 -1.638 1.00 55.47 190 LEU A CA 1
ATOM 1485 C C . LEU A 1 190 ? 8.475 8.180 -2.107 1.00 55.47 190 LEU A C 1
ATOM 1487 O O . LEU A 1 190 ? 8.613 9.202 -2.778 1.00 55.47 190 LEU A O 1
ATOM 1491 N N . CYS A 1 191 ? 9.518 7.449 -1.732 1.00 59.03 191 CYS A N 1
ATOM 1492 C CA . CYS A 1 191 ? 10.883 7.882 -1.996 1.00 59.03 191 CYS A CA 1
ATOM 1493 C C . CYS A 1 191 ? 11.520 7.231 -3.232 1.00 59.03 191 CYS A C 1
ATOM 1495 O O . CYS A 1 191 ? 12.646 7.566 -3.607 1.00 59.03 191 CYS A O 1
ATOM 1497 N N . GLY A 1 192 ? 10.791 6.328 -3.895 1.00 62.31 192 GLY A N 1
ATOM 1498 C CA . GLY A 1 192 ? 11.174 5.821 -5.204 1.00 62.31 192 GLY A CA 1
ATOM 1499 C C . GLY A 1 192 ? 11.261 6.961 -6.223 1.00 62.31 192 GLY A C 1
ATOM 1500 O O . GLY A 1 192 ? 10.461 7.901 -6.212 1.00 62.31 192 GLY A O 1
ATOM 1501 N N . ARG A 1 193 ? 12.213 6.865 -7.159 1.00 64.00 193 ARG A N 1
ATOM 1502 C CA . ARG A 1 193 ? 12.421 7.859 -8.233 1.00 64.00 193 ARG A CA 1
ATOM 1503 C C . ARG A 1 193 ? 11.136 8.147 -9.023 1.00 64.00 193 ARG A C 1
ATOM 1505 O O . ARG A 1 193 ? 10.954 9.248 -9.539 1.00 64.00 193 ARG A O 1
ATOM 1512 N N . TRP A 1 194 ? 10.242 7.167 -9.113 1.00 72.00 194 TRP A N 1
ATOM 1513 C CA . TRP A 1 194 ? 8.944 7.282 -9.771 1.00 72.00 194 TRP A CA 1
ATOM 1514 C C . TRP A 1 194 ? 7.919 8.065 -8.949 1.00 72.00 194 TRP A C 1
ATOM 1516 O O . TRP A 1 194 ? 7.197 8.885 -9.509 1.00 72.00 194 TRP A O 1
ATOM 1526 N N . ALA A 1 195 ? 7.890 7.877 -7.629 1.00 67.94 195 ALA A N 1
ATOM 1527 C CA . ALA A 1 195 ? 6.979 8.579 -6.737 1.00 67.94 195 ALA A CA 1
ATOM 1528 C C . ALA A 1 195 ? 7.331 10.073 -6.666 1.00 67.94 195 ALA A C 1
ATOM 1530 O O . ALA A 1 195 ? 6.435 10.921 -6.673 1.00 67.94 195 ALA A O 1
ATOM 1531 N N . TYR A 1 196 ? 8.626 10.409 -6.732 1.00 67.69 196 TYR A N 1
ATOM 1532 C CA . TYR A 1 196 ? 9.074 11.794 -6.900 1.00 67.69 196 TYR A CA 1
ATOM 1533 C C . TYR A 1 196 ? 8.546 12.415 -8.203 1.00 67.69 196 TYR A C 1
ATOM 1535 O O . TYR A 1 196 ? 7.993 13.509 -8.176 1.00 67.69 196 TYR A O 1
ATOM 1543 N N . LYS A 1 197 ? 8.633 11.696 -9.334 1.00 65.81 197 LYS A N 1
ATOM 1544 C CA . LYS A 1 197 ? 8.061 12.146 -10.620 1.00 65.81 197 LYS A CA 1
ATOM 1545 C C . LYS A 1 197 ? 6.531 12.262 -10.585 1.00 65.81 197 LYS A C 1
ATOM 1547 O O . LYS A 1 197 ? 5.973 13.109 -11.274 1.00 65.81 197 LYS A O 1
ATOM 1552 N N . ALA A 1 198 ? 5.852 11.414 -9.812 1.00 66.12 198 ALA A N 1
ATOM 1553 C CA . ALA A 1 198 ? 4.395 11.410 -9.678 1.00 66.12 198 ALA A CA 1
ATOM 1554 C C . ALA A 1 198 ? 3.874 12.584 -8.833 1.00 66.12 198 ALA A C 1
ATOM 1556 O O . ALA A 1 198 ? 2.787 13.122 -9.084 1.00 66.12 198 ALA A O 1
ATOM 1557 N N . THR A 1 199 ? 4.636 12.984 -7.816 1.00 64.88 199 THR A N 1
ATOM 1558 C CA . THR A 1 199 ? 4.243 14.042 -6.884 1.00 64.88 199 THR A CA 1
ATOM 1559 C C . THR A 1 199 ? 4.383 15.400 -7.584 1.00 64.88 199 THR A C 1
ATOM 1561 O O . THR A 1 199 ? 5.430 15.676 -8.166 1.00 64.88 199 THR A O 1
ATOM 1564 N N . PRO A 1 200 ? 3.351 16.272 -7.596 1.00 56.28 200 PRO A N 1
ATOM 1565 C CA . PRO A 1 200 ? 3.546 17.647 -8.059 1.00 56.28 200 PRO A CA 1
ATOM 1566 C C . PRO A 1 200 ? 4.682 18.274 -7.248 1.00 56.28 200 PRO A C 1
ATOM 1568 O O . PRO A 1 200 ? 4.783 17.993 -6.053 1.00 56.28 200 PRO A O 1
ATOM 1571 N N . SER A 1 201 ? 5.523 19.105 -7.874 1.00 55.06 201 SER A N 1
ATOM 1572 C CA . SER A 1 201 ? 6.583 19.806 -7.143 1.00 55.06 201 SER A CA 1
ATOM 1573 C C . SER A 1 201 ? 5.995 20.402 -5.859 1.00 55.06 201 SER A C 1
ATOM 1575 O O . SER A 1 201 ? 4.889 20.949 -5.876 1.00 55.06 201 SER A O 1
ATOM 1577 N N . VAL A 1 202 ? 6.691 20.237 -4.731 1.00 48.38 202 VAL A N 1
ATOM 1578 C CA . VAL A 1 202 ? 6.270 20.735 -3.404 1.00 48.38 202 VAL A CA 1
ATOM 1579 C C . VAL A 1 202 ? 5.781 22.190 -3.493 1.00 48.38 202 VAL A C 1
ATOM 1581 O O . VAL A 1 202 ? 4.775 22.561 -2.891 1.00 48.38 202 VAL A O 1
ATOM 1584 N N . ASP A 1 203 ? 6.408 22.954 -4.380 1.00 42.72 203 ASP A N 1
ATOM 1585 C CA . ASP A 1 203 ? 6.047 24.298 -4.813 1.00 42.72 203 ASP A CA 1
ATOM 1586 C C . ASP A 1 203 ? 4.593 24.473 -5.286 1.00 42.72 203 ASP A C 1
ATOM 1588 O O . ASP A 1 203 ? 3.914 25.416 -4.886 1.00 42.72 203 ASP A O 1
ATOM 1592 N N . GLN A 1 204 ? 4.061 23.572 -6.113 1.00 52.47 204 GLN A N 1
ATOM 1593 C CA . GLN A 1 204 ? 2.669 23.643 -6.567 1.00 52.47 204 GLN A CA 1
ATOM 1594 C C . GLN A 1 204 ? 1.666 23.304 -5.460 1.00 52.47 204 GLN A C 1
ATOM 1596 O O . GLN A 1 204 ? 0.545 23.818 -5.475 1.00 52.47 204 GLN A O 1
ATOM 1601 N N . TYR A 1 205 ? 2.025 22.426 -4.521 1.00 48.38 205 TYR A N 1
ATOM 1602 C CA . TYR A 1 205 ? 1.164 22.072 -3.391 1.00 48.38 205 TYR A CA 1
ATOM 1603 C C . TYR A 1 205 ? 1.102 23.205 -2.359 1.00 48.38 205 TYR A C 1
ATOM 1605 O O . TYR A 1 205 ? 0.005 23.578 -1.938 1.00 48.38 205 TYR A O 1
ATOM 1613 N N . LEU A 1 206 ? 2.252 23.798 -2.014 1.00 48.19 206 LEU A N 1
ATOM 1614 C CA . LEU A 1 206 ? 2.330 24.957 -1.120 1.00 48.19 206 LEU A CA 1
ATOM 1615 C C . LEU A 1 206 ? 1.551 26.148 -1.689 1.00 48.19 206 LEU A C 1
ATOM 1617 O O . LEU A 1 206 ? 0.660 26.655 -1.007 1.00 48.19 206 LEU A O 1
ATOM 1621 N N . ARG A 1 207 ? 1.740 26.477 -2.976 1.00 53.44 207 ARG A N 1
ATOM 1622 C CA . ARG A 1 207 ? 0.968 27.536 -3.654 1.00 53.44 207 ARG A CA 1
ATOM 1623 C C . ARG A 1 207 ? -0.541 27.278 -3.628 1.00 53.44 207 ARG A C 1
ATOM 1625 O O . ARG A 1 207 ? -1.320 28.185 -3.351 1.00 53.44 207 ARG A O 1
ATOM 1632 N N . ARG A 1 208 ? -0.996 26.039 -3.863 1.00 60.06 208 ARG A N 1
ATOM 1633 C CA . ARG A 1 208 ? -2.433 25.696 -3.779 1.00 60.06 208 ARG A CA 1
ATOM 1634 C C . ARG A 1 208 ? -2.971 25.781 -2.348 1.00 60.06 208 ARG A C 1
ATOM 1636 O O . ARG A 1 208 ? -4.136 26.137 -2.159 1.00 60.06 208 ARG A O 1
ATOM 1643 N N . ARG A 1 209 ? -2.156 25.449 -1.342 1.00 59.19 209 ARG A N 1
ATOM 1644 C CA . ARG A 1 209 ? -2.521 25.557 0.080 1.00 59.19 209 ARG A CA 1
ATOM 1645 C C . ARG A 1 209 ? -2.660 27.019 0.499 1.00 59.19 209 ARG A C 1
ATOM 1647 O O . ARG A 1 209 ? -3.649 27.364 1.142 1.00 59.19 209 ARG A O 1
ATOM 1654 N N . GLU A 1 210 ? -1.734 27.867 0.070 1.00 66.19 210 GLU A N 1
ATOM 1655 C CA . GLU A 1 210 ? -1.781 29.319 0.268 1.00 66.19 210 GLU A CA 1
ATOM 1656 C C . GLU A 1 210 ? -2.994 29.942 -0.425 1.00 66.19 210 GLU A C 1
ATOM 1658 O O . GLU A 1 210 ? -3.745 30.678 0.208 1.00 66.19 210 GLU A O 1
ATOM 1663 N N . GLN A 1 211 ? -3.278 29.558 -1.672 1.00 71.00 211 GLN A N 1
ATOM 1664 C CA . GLN A 1 211 ? -4.466 30.017 -2.401 1.00 71.00 211 GLN A CA 1
ATOM 1665 C C . GLN A 1 211 ? -5.780 29.605 -1.717 1.00 71.00 211 GLN A C 1
ATOM 1667 O O . GLN A 1 211 ? -6.718 30.398 -1.648 1.00 71.00 211 GLN A O 1
ATOM 1672 N N . ARG A 1 212 ? -5.869 28.380 -1.172 1.00 74.56 212 ARG A N 1
ATOM 1673 C CA . ARG A 1 212 ? -7.044 27.927 -0.400 1.00 74.56 212 ARG A CA 1
ATOM 1674 C C . ARG A 1 212 ? -7.189 28.680 0.925 1.00 74.56 212 ARG A C 1
ATOM 1676 O O . ARG A 1 212 ? -8.312 28.990 1.316 1.00 74.56 212 ARG A O 1
ATOM 1683 N N . ALA A 1 213 ? -6.082 28.971 1.609 1.00 68.56 213 ALA A N 1
ATOM 1684 C CA . ALA A 1 213 ? -6.085 29.760 2.839 1.00 68.56 213 ALA A CA 1
ATOM 1685 C C . ALA A 1 213 ? -6.479 31.223 2.576 1.00 68.56 213 ALA A C 1
ATOM 1687 O O . ALA A 1 213 ? -7.280 31.779 3.323 1.00 68.56 213 ALA A O 1
ATOM 1688 N N . ALA A 1 214 ? -5.982 31.814 1.486 1.00 72.75 214 ALA A N 1
ATOM 1689 C CA . ALA A 1 214 ? -6.337 33.160 1.049 1.00 72.75 214 ALA A CA 1
ATOM 1690 C C . ALA A 1 214 ? -7.831 33.275 0.710 1.00 72.75 214 ALA A C 1
ATOM 1692 O O . ALA A 1 214 ? -8.488 34.192 1.192 1.00 72.75 214 ALA A O 1
ATOM 1693 N N . ARG A 1 215 ? -8.397 32.301 -0.019 1.00 76.94 215 ARG A N 1
ATOM 1694 C CA . ARG A 1 215 ? -9.842 32.260 -0.315 1.00 76.94 215 ARG A CA 1
ATOM 1695 C C . ARG A 1 215 ? -10.695 32.182 0.949 1.00 76.94 215 ARG A C 1
ATOM 1697 O O . ARG A 1 215 ? -11.599 32.981 1.111 1.00 76.94 215 ARG A O 1
ATOM 1704 N N . ARG A 1 216 ? -10.343 31.310 1.900 1.00 74.50 216 ARG A N 1
ATOM 1705 C CA . ARG A 1 216 ? -11.068 31.216 3.181 1.00 74.50 216 ARG A CA 1
ATOM 1706 C C . ARG A 1 216 ? -11.024 32.507 4.001 1.00 74.50 216 ARG A C 1
ATOM 1708 O O . ARG A 1 216 ? -11.992 32.809 4.686 1.00 74.50 216 ARG A O 1
ATOM 1715 N N . ARG A 1 217 ? -9.910 33.248 3.957 1.00 81.00 217 ARG A N 1
ATOM 1716 C CA . ARG A 1 217 ? -9.796 34.563 4.612 1.00 81.00 217 ARG A CA 1
ATOM 1717 C C . ARG A 1 217 ? -10.664 35.611 3.916 1.00 81.00 217 ARG A C 1
ATOM 1719 O O . ARG A 1 217 ? -11.315 36.385 4.603 1.00 81.00 217 ARG A O 1
ATOM 1726 N N . ALA A 1 218 ? -10.697 35.603 2.585 1.00 73.19 218 ALA A N 1
ATOM 1727 C CA . ALA A 1 218 ? -11.553 36.490 1.804 1.00 73.19 218 ALA A CA 1
ATOM 1728 C C . ALA A 1 218 ? -13.045 36.211 2.058 1.00 73.19 218 ALA A C 1
ATOM 1730 O O . ALA A 1 218 ? -13.788 37.141 2.349 1.00 73.19 218 ALA A O 1
ATOM 1731 N N . ASP A 1 219 ? -13.457 34.939 2.056 1.00 76.94 219 ASP A N 1
ATOM 1732 C CA . ASP A 1 219 ? -14.843 34.531 2.322 1.00 76.94 219 ASP A CA 1
ATOM 1733 C C . ASP A 1 219 ? -15.280 34.902 3.754 1.00 76.94 219 ASP A C 1
ATOM 1735 O O . ASP A 1 219 ? -16.392 35.377 3.966 1.00 76.94 219 ASP A O 1
ATOM 1739 N N . ALA A 1 220 ? -14.392 34.739 4.745 1.00 71.31 220 ALA A N 1
ATOM 1740 C CA . ALA A 1 220 ? -14.655 35.131 6.132 1.00 71.31 220 ALA A CA 1
ATOM 1741 C C . ALA A 1 220 ? -14.714 36.656 6.320 1.00 71.31 220 ALA A C 1
ATOM 1743 O O . ALA A 1 220 ? -15.519 37.139 7.109 1.00 71.31 220 ALA A O 1
ATOM 1744 N N . SER A 1 221 ? -13.883 37.412 5.593 1.00 71.50 221 SER A N 1
ATOM 1745 C CA . SER A 1 221 ? -13.923 38.878 5.598 1.00 71.50 221 SER A CA 1
ATOM 1746 C C . SER A 1 221 ? -15.213 39.398 4.968 1.00 71.50 221 SER A C 1
ATOM 1748 O O . SER A 1 221 ? -15.817 40.311 5.514 1.00 71.50 221 SER A O 1
ATOM 1750 N N . ALA A 1 222 ? -15.650 38.802 3.855 1.00 69.56 222 ALA A N 1
ATOM 1751 C CA . ALA A 1 222 ? -16.882 39.185 3.171 1.00 69.56 222 ALA A CA 1
ATOM 1752 C C . ALA A 1 222 ? -18.133 38.889 4.016 1.00 69.56 222 ALA A C 1
ATOM 1754 O O . ALA A 1 222 ? -19.061 39.691 4.037 1.00 69.56 222 ALA A O 1
ATOM 1755 N N . ALA A 1 223 ? -18.136 37.775 4.758 1.00 67.31 223 ALA A N 1
ATOM 1756 C CA . ALA A 1 223 ? -19.217 37.414 5.677 1.00 67.31 223 ALA A CA 1
ATOM 1757 C C . ALA A 1 223 ? -19.278 38.277 6.953 1.00 67.31 223 ALA A C 1
ATOM 1759 O O . ALA A 1 223 ? -20.286 38.245 7.646 1.00 67.31 223 ALA A O 1
ATOM 1760 N N . ALA A 1 224 ? -18.212 39.011 7.288 1.00 65.00 224 ALA A N 1
ATOM 1761 C CA . ALA A 1 224 ? -18.178 39.925 8.433 1.00 65.00 224 ALA A CA 1
ATOM 1762 C C . ALA A 1 224 ? -18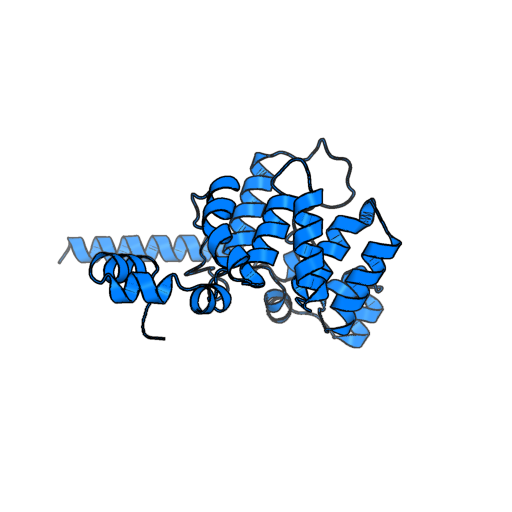.584 41.364 8.065 1.00 65.00 224 ALA A C 1
ATOM 1764 O O . ALA A 1 224 ? -18.834 42.177 8.950 1.00 65.00 224 ALA A O 1
ATOM 1765 N N . THR A 1 225 ? -18.612 41.685 6.769 1.00 68.62 225 THR A N 1
ATOM 1766 C CA . THR A 1 225 ? -18.984 43.003 6.230 1.00 68.62 225 THR A CA 1
ATOM 1767 C C . THR A 1 225 ? -20.399 43.053 5.646 1.00 68.62 225 THR A C 1
ATOM 1769 O O . THR A 1 225 ? -20.790 44.093 5.122 1.00 68.62 225 THR A O 1
ATOM 1772 N N . ALA A 1 226 ? -21.135 41.941 5.702 1.00 53.00 226 ALA A N 1
ATOM 1773 C CA . ALA A 1 226 ? -22.542 41.814 5.319 1.00 53.00 226 ALA A CA 1
ATOM 1774 C C . ALA A 1 226 ? -23.400 41.619 6.573 1.00 53.00 226 ALA A C 1
ATOM 1776 O O . ALA A 1 226 ? -24.528 42.154 6.590 1.00 53.00 226 ALA A O 1
#

Foldseek 3Di:
DPDDDPVRLVVCVVVDVVSVVVCLDLVNLQPDDQLADDPVSPRHQFDLPDALVRLCVSLVSSVVSNNLLSLLLNLLSCLQQHPDSVSSLVSLVVSVVVVVLLSLQLNLLSCVVPPVVSSLVSLVSSVVVVLLVSCVVVDDPVVSCVVPNDDALQNLLVNDGRVSSLSNSVVSCVVVVCPVPDDDFPSRPCRPPSNVRNDDPPVVVVVVVVVVVVVVVVVVVVVVVD